Protein AF-A0A0D3A9X9-F1 (afdb_monomer)

InterPro domains:
  IPR000070 Pectinesterase, catalytic [PF01095] (74-245)
  IPR011050 Pectin lyase fold/virulence factor [SSF51126] (28-245)
  IPR012334 Pectin lyase fold [G3DSA:2.160.20.10] (2-77)
  IPR012334 Pectin lyase fold [G3DSA:2.160.20.10] (78-250)

Sequence (251 aa):
NKNRIEQWFNTNVPSLASRKDKLDPALLTAEATPRVRQNGRGDFKTLTEAINSVPEGNKERVIIKLGPGEYKRRILLQCRMGKGKEQALSMRISGNKAAFYNCKFYGYQDTICDDTGNHFFKDCYIEGTFDFIFGSGRSLYLSTQLNVVGDGLRVITAHAGKSTEEKSGYSFVHCKVTGTGTGIYLGRAWMSHPKVVYAYTDMSSVVNPSGWHEKTQTERDKTVFYGEYKGSGPGSRKEKRVKYTQDIDTI

pLDDT: mean 82.08, std 16.1, range [29.73, 98.81]

Secondary structure (DSSP, 8-state):
-HHHHHHHHHHHS--HHHHGGGS-HHHHHHHHS-EE-TTTTSSBSSHHHHHHTSPTT--S----EEPSS----SS-------TT-----SEEEESSSEEEES-EEE-STT-EEEEESEEEEES-EEEESSS-EEES-EEEEES-EEEE-SSSSEEEEEE---SSS---EEEEES-EEEESSS-EEEE--SSSS-EEEEES-EE-TTB-TT-BPPPS-GGGGGT-EEEEES-BSGGG--TT--TTEEEGGG-

Organism: NCBI:txid109376

Nearest PDB structures (foldseek):
  1xg2-assembly1_A  TM=9.234E-01  e=6.037E-13  Solanum lycopersicum
  1gq8-assembly1_A  TM=8.287E-01  e=4.448E-13  Daucus carota
  5c1e-assembly1_A  TM=8.737E-01  e=4.519E-10  Aspergillus niger ATCC 1015
  5c1c-assembly1_A  TM=8.794E-01  e=6.133E-10  Aspergillus niger ATCC 1015
  2nt9-assembly2_B  TM=7.862E-01  e=1.705E-05  Dickeya dadantii 3937

Foldseek 3Di:
DQVVVVVVCCVPPPDCVVCVVVDDPLVNVQVPDFEADCVPPTPHPAPVVRVVPDDPPDPGDHDYHYDDDDHDDPPDQPCPDDPDDQAREQDEDDDEDAEAEAEEFDHEACPYNLAEYEYEYYNYEYEYFAQVYEYFYAYEHEQYEYEHEDEDEGEPHEYADADPPRNTAYEYENYEYYYDYADYAPHEYPYQAYHYEYEQYEYERRQDQQRHDDDPPCNSLVRYHAEYYNYHYPNSHNPNHDPSYDDPPVD

Solvent-accessible surface area (backbone atoms only — not comparable to full-atom values): 13357 Å² total; per-residue (Å²): 120,64,68,62,53,53,51,50,44,61,73,76,50,73,54,65,87,83,45,51,96,78,46,57,72,67,56,50,56,17,67,73,45,49,33,28,20,77,86,64,85,32,80,24,61,41,69,66,60,54,55,71,68,54,62,88,89,64,87,68,75,78,40,78,45,75,52,96,77,85,86,85,60,93,72,85,58,78,76,77,85,57,96,89,67,78,75,32,46,59,45,78,46,75,51,73,75,46,74,46,68,67,43,77,47,70,38,38,22,35,11,31,32,42,41,36,39,37,38,38,37,32,54,27,38,40,31,18,27,36,33,20,38,22,33,36,21,28,32,44,35,32,49,23,39,40,38,36,57,59,68,47,91,27,24,45,26,23,30,44,24,72,45,90,83,57,81,46,27,42,39,33,33,53,20,36,43,46,59,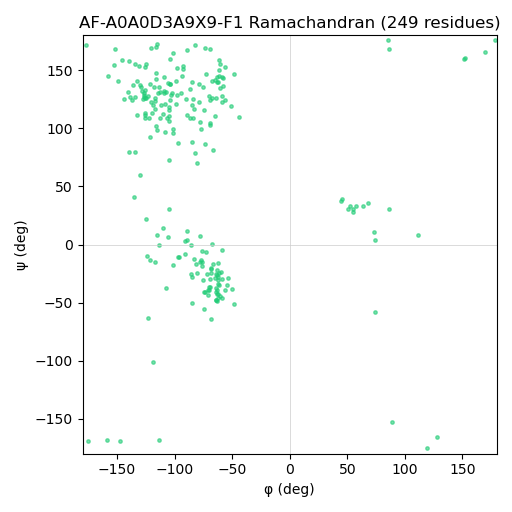78,35,45,49,28,20,68,26,39,72,64,38,55,22,17,34,40,35,40,30,48,23,38,20,39,72,31,38,26,52,36,38,51,51,85,64,97,60,67,77,35,57,80,44,43,42,41,35,44,27,72,46,36,60,75,26,46,53,63,93,54,38,48,90,58,53,41,67,55,75,82,112

Structure (mmCIF, N/CA/C/O backbone):
data_AF-A0A0D3A9X9-F1
#
_entry.id   AF-A0A0D3A9X9-F1
#
loop_
_atom_site.group_PDB
_atom_site.id
_atom_site.type_symbol
_atom_site.label_atom_id
_atom_site.label_alt_id
_atom_site.label_comp_id
_atom_site.label_asym_id
_atom_site.label_entity_id
_atom_site.label_seq_id
_atom_site.pdbx_PDB_ins_code
_atom_site.Cartn_x
_atom_site.Cartn_y
_atom_site.Cartn_z
_atom_site.occupancy
_atom_site.B_iso_or_equiv
_atom_site.auth_seq_id
_atom_site.auth_comp_id
_atom_site.auth_asym_id
_atom_site.auth_atom_id
_atom_site.pdbx_PDB_model_num
ATOM 1 N N . ASN A 1 1 ? -1.203 -20.126 -24.013 1.00 55.34 1 ASN A N 1
ATOM 2 C CA . ASN A 1 1 ? -1.642 -18.864 -23.364 1.00 55.34 1 ASN A CA 1
ATOM 3 C C . ASN A 1 1 ? -0.819 -17.614 -23.746 1.00 55.34 1 ASN A C 1
ATOM 5 O O . ASN A 1 1 ? -1.146 -16.525 -23.300 1.00 55.34 1 ASN A O 1
ATOM 9 N N . LYS A 1 2 ? 0.218 -17.719 -24.596 1.00 45.66 2 LYS A N 1
ATOM 10 C CA . LYS A 1 2 ? 1.078 -16.589 -25.005 1.00 45.66 2 LYS A CA 1
ATOM 11 C C . LYS A 1 2 ? 0.369 -15.567 -25.913 1.00 45.66 2 LYS A C 1
ATOM 13 O O . LYS A 1 2 ? 0.487 -14.371 -25.679 1.00 45.66 2 LYS A O 1
ATOM 18 N N . ASN A 1 3 ? -0.465 -16.045 -26.844 1.00 54.06 3 ASN A N 1
ATOM 19 C CA . ASN A 1 3 ? -1.228 -15.187 -27.764 1.00 54.06 3 ASN A CA 1
ATOM 20 C C . ASN A 1 3 ? -2.198 -14.234 -27.051 1.00 54.06 3 ASN A C 1
ATOM 22 O O . ASN A 1 3 ? -2.352 -13.100 -27.485 1.00 54.06 3 ASN A O 1
ATOM 26 N N . ARG A 1 4 ? -2.809 -14.651 -25.932 1.00 53.56 4 ARG A N 1
ATOM 27 C CA . ARG A 1 4 ? -3.720 -13.784 -25.161 1.00 53.56 4 ARG A CA 1
ATOM 28 C C . ARG A 1 4 ? -2.976 -12.641 -24.466 1.00 53.56 4 ARG A C 1
ATOM 30 O O . ARG A 1 4 ? -3.494 -11.534 -24.402 1.00 53.56 4 ARG A O 1
ATOM 37 N N . ILE A 1 5 ? -1.759 -12.899 -23.983 1.00 51.81 5 ILE A N 1
ATOM 38 C CA . ILE A 1 5 ? -0.903 -11.878 -23.360 1.00 51.81 5 ILE A CA 1
ATOM 39 C C . ILE A 1 5 ? -0.389 -10.897 -24.419 1.00 51.81 5 ILE A C 1
ATOM 41 O O . ILE A 1 5 ? -0.438 -9.692 -24.200 1.00 51.81 5 ILE A O 1
ATOM 45 N N . GLU A 1 6 ? 0.053 -11.392 -25.578 1.00 58.09 6 GLU A N 1
ATOM 46 C CA . GLU A 1 6 ? 0.492 -10.538 -26.692 1.00 58.09 6 GLU A CA 1
ATOM 47 C C . GLU A 1 6 ? -0.651 -9.670 -27.240 1.00 58.09 6 GLU A C 1
ATOM 49 O O . GLU A 1 6 ? -0.458 -8.473 -27.446 1.00 58.09 6 GLU A O 1
ATOM 54 N N . GLN A 1 7 ? -1.857 -10.226 -27.395 1.00 63.81 7 GLN A N 1
ATOM 55 C CA . GLN A 1 7 ? -3.040 -9.452 -27.787 1.00 63.81 7 GLN A CA 1
ATOM 56 C C . GLN A 1 7 ? -3.398 -8.379 -26.757 1.00 63.81 7 GLN A C 1
ATOM 58 O O . GLN A 1 7 ? -3.619 -7.227 -27.132 1.00 63.81 7 GLN A O 1
ATOM 63 N N . TRP A 1 8 ? -3.416 -8.721 -25.464 1.00 73.06 8 TRP A N 1
ATOM 64 C CA . TRP A 1 8 ? -3.684 -7.742 -24.409 1.00 73.06 8 TRP A CA 1
ATOM 65 C C . TRP A 1 8 ? -2.637 -6.623 -24.403 1.00 73.06 8 TRP A C 1
ATOM 67 O O . TRP A 1 8 ? -3.000 -5.449 -24.332 1.00 73.06 8 TRP A O 1
ATOM 77 N N . PHE A 1 9 ? -1.353 -6.971 -24.537 1.00 60.75 9 PHE A N 1
ATOM 78 C CA . PHE A 1 9 ? -0.259 -6.003 -24.548 1.00 60.75 9 PHE A CA 1
ATOM 79 C C . PHE A 1 9 ? -0.370 -5.046 -25.738 1.00 60.75 9 PHE A C 1
ATOM 81 O O . PHE A 1 9 ? -0.340 -3.838 -25.542 1.00 60.75 9 PHE A O 1
ATOM 88 N N . ASN A 1 10 ? -0.584 -5.560 -26.951 1.00 65.44 10 ASN A N 1
ATOM 89 C CA . ASN A 1 10 ? -0.716 -4.723 -28.148 1.00 65.44 10 ASN A CA 1
ATOM 90 C C . ASN A 1 10 ? -1.962 -3.821 -28.112 1.00 65.44 10 ASN A C 1
ATOM 92 O O . ASN A 1 10 ? -1.947 -2.742 -28.697 1.00 65.44 10 ASN A O 1
ATOM 96 N N . THR A 1 11 ? -3.022 -4.249 -27.420 1.00 71.50 11 THR A N 1
ATOM 97 C CA . THR A 1 11 ? -4.261 -3.468 -27.266 1.00 71.50 11 THR A CA 1
ATOM 98 C C . THR A 1 11 ? -4.088 -2.314 -26.278 1.00 71.50 11 THR A C 1
ATOM 100 O O . THR A 1 11 ? -4.583 -1.219 -26.519 1.00 71.50 11 THR A O 1
ATOM 103 N N . ASN A 1 12 ? -3.389 -2.546 -25.163 1.00 61.97 12 ASN A N 1
ATOM 104 C CA . ASN A 1 12 ? -3.320 -1.588 -24.052 1.00 61.97 12 ASN A CA 1
ATOM 105 C C . ASN A 1 12 ? -2.019 -0.772 -24.016 1.00 61.97 12 ASN A C 1
ATOM 107 O O . ASN A 1 12 ? -1.963 0.264 -23.359 1.00 61.97 12 ASN A O 1
ATOM 111 N N . VAL A 1 13 ? -0.969 -1.216 -24.713 1.00 65.69 13 VAL A N 1
ATOM 112 C CA . VAL A 1 13 ? 0.337 -0.550 -24.770 1.00 65.69 1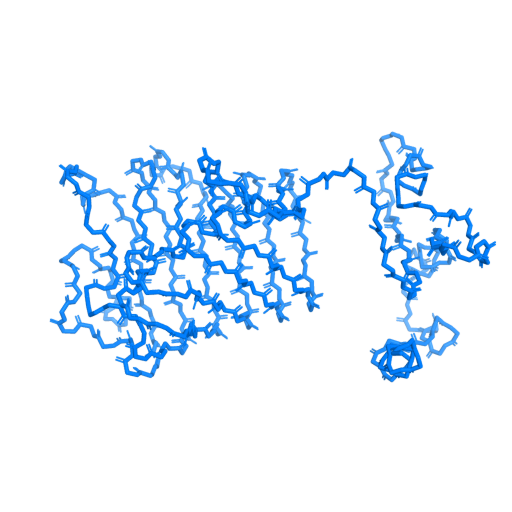3 VAL A CA 1
ATOM 113 C C . VAL A 1 13 ? 0.661 -0.224 -26.233 1.00 65.69 13 VAL A C 1
ATOM 115 O O . VAL A 1 13 ? 1.235 -1.056 -26.941 1.00 65.69 13 VAL A O 1
ATOM 118 N N . PRO A 1 14 ? 0.320 0.986 -26.720 1.00 66.50 14 PRO A N 1
ATOM 119 C CA . PRO A 1 14 ? 0.576 1.363 -28.105 1.00 66.50 14 PRO A CA 1
ATOM 120 C C . PRO A 1 14 ? 2.080 1.386 -28.389 1.00 66.50 14 PRO A C 1
ATOM 122 O O . PRO A 1 14 ? 2.877 1.803 -27.538 1.00 66.50 14 PRO A O 1
ATOM 125 N N . SER A 1 15 ? 2.474 0.978 -29.595 1.00 67.44 15 SER A N 1
ATOM 126 C CA . SER A 1 15 ? 3.880 0.929 -30.010 1.00 67.44 15 SER A CA 1
ATOM 127 C C . SER A 1 15 ? 4.587 2.288 -29.866 1.00 67.44 15 SER A C 1
ATOM 129 O O . SER A 1 15 ? 3.961 3.342 -29.974 1.00 67.44 15 SER A O 1
ATOM 131 N N . LEU A 1 16 ? 5.910 2.286 -29.667 1.00 65.44 16 LEU A N 1
ATOM 132 C CA . LEU A 1 16 ? 6.695 3.530 -29.668 1.00 65.44 16 LEU A CA 1
ATOM 133 C C . LEU A 1 16 ? 6.505 4.299 -30.988 1.00 65.44 16 LEU A C 1
ATOM 135 O O . LEU A 1 16 ? 6.321 5.512 -30.977 1.00 65.44 16 LEU A O 1
ATOM 139 N N . ALA A 1 17 ? 6.449 3.580 -32.114 1.00 68.38 17 ALA A N 1
ATOM 140 C CA . ALA A 1 17 ? 6.232 4.156 -33.438 1.00 68.38 17 ALA A CA 1
ATOM 141 C C . ALA A 1 17 ? 4.915 4.944 -33.554 1.00 68.38 17 ALA A C 1
ATOM 143 O O . ALA A 1 17 ? 4.866 5.909 -34.307 1.00 68.38 17 ALA A O 1
ATOM 144 N N . SER A 1 18 ? 3.878 4.577 -32.793 1.00 69.19 18 SER A N 1
ATOM 145 C CA . SER A 1 18 ? 2.571 5.246 -32.826 1.00 69.19 18 SER A CA 1
ATOM 146 C C . SER A 1 18 ? 2.430 6.397 -31.825 1.00 69.19 18 SER A C 1
ATOM 148 O O . SER A 1 18 ? 1.412 7.083 -31.835 1.00 69.19 18 SER A O 1
ATOM 150 N N . ARG A 1 19 ? 3.399 6.596 -30.921 1.00 72.62 19 ARG A N 1
ATOM 151 C CA . ARG A 1 19 ? 3.353 7.649 -29.886 1.00 72.62 19 ARG A CA 1
ATOM 152 C C . ARG A 1 19 ? 4.551 8.596 -29.907 1.00 72.62 19 ARG A C 1
ATOM 154 O O . ARG A 1 19 ? 4.497 9.610 -29.221 1.00 72.62 19 ARG A O 1
ATOM 161 N N . LYS A 1 20 ? 5.597 8.290 -30.683 1.00 69.12 20 LYS A N 1
ATOM 162 C CA . LYS A 1 20 ? 6.871 9.025 -30.716 1.00 69.12 20 LYS A CA 1
ATOM 163 C C . LYS A 1 20 ? 6.721 10.541 -30.872 1.00 69.12 20 LYS A C 1
ATOM 165 O O . LYS A 1 20 ? 7.416 11.269 -30.181 1.00 69.12 20 LYS A O 1
ATOM 170 N N . ASP A 1 21 ? 5.767 11.003 -31.679 1.00 73.62 21 ASP A N 1
ATOM 171 C CA . ASP A 1 21 ? 5.594 12.431 -31.986 1.00 73.62 21 ASP A CA 1
ATOM 172 C C . ASP A 1 21 ? 4.940 13.223 -30.833 1.00 73.62 21 ASP A C 1
ATOM 174 O O . ASP A 1 21 ? 4.823 14.442 -30.898 1.00 73.62 21 ASP A O 1
ATOM 178 N N . LYS A 1 22 ? 4.502 12.533 -29.768 1.00 72.12 22 LYS A N 1
ATOM 179 C CA . LYS A 1 22 ? 3.902 13.117 -28.554 1.00 72.12 22 LYS A CA 1
ATOM 180 C C . LYS A 1 22 ? 4.767 12.929 -27.302 1.00 72.12 22 LYS A C 1
ATOM 182 O O . LYS A 1 22 ? 4.338 13.310 -26.215 1.00 72.12 22 LYS A O 1
ATOM 187 N N . LEU A 1 23 ? 5.927 12.282 -27.421 1.00 70.12 23 LEU A N 1
ATOM 188 C CA . LEU A 1 23 ? 6.821 12.012 -26.294 1.00 70.12 23 LEU A CA 1
ATOM 189 C C . LEU A 1 23 ? 7.941 13.053 -26.261 1.00 70.12 23 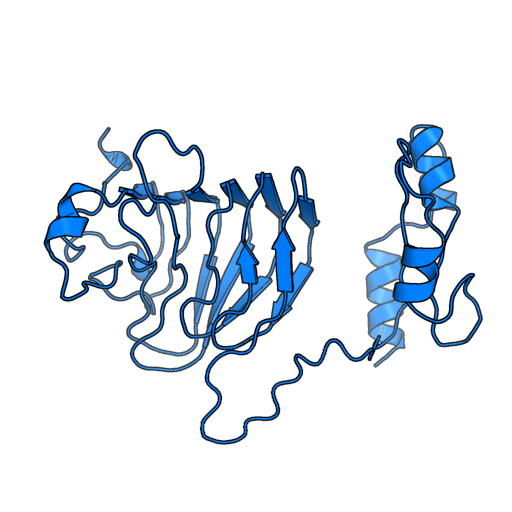LEU A C 1
ATOM 191 O O . LEU A 1 23 ? 8.484 13.420 -27.299 1.00 70.12 23 LEU A O 1
ATOM 195 N N . ASP A 1 24 ? 8.308 13.489 -25.057 1.00 78.31 24 ASP A N 1
ATOM 196 C CA . ASP A 1 24 ? 9.512 14.295 -24.852 1.00 78.31 24 ASP A CA 1
ATOM 197 C C . ASP A 1 24 ? 10.766 13.537 -25.356 1.00 78.31 24 ASP A C 1
ATOM 199 O O . ASP A 1 24 ? 10.836 12.309 -25.193 1.00 78.31 24 ASP A O 1
ATOM 203 N N . PRO A 1 25 ? 11.765 14.217 -25.953 1.00 76.56 25 PRO A N 1
ATOM 204 C CA . PRO A 1 25 ? 12.953 13.571 -26.515 1.00 76.56 25 PRO A CA 1
ATOM 205 C C . PRO A 1 25 ? 13.725 12.663 -25.542 1.00 76.56 25 PRO A C 1
ATOM 207 O O . PRO A 1 25 ? 14.235 11.614 -25.954 1.00 76.56 25 PRO A O 1
ATOM 210 N N . ALA A 1 26 ? 13.780 13.002 -24.248 1.00 71.69 26 ALA A N 1
ATOM 211 C CA . ALA A 1 26 ? 14.433 12.164 -23.241 1.00 71.69 26 ALA A CA 1
ATOM 212 C C . ALA A 1 26 ? 13.638 10.873 -22.989 1.00 71.69 26 ALA A C 1
ATOM 214 O O . ALA A 1 26 ? 14.210 9.793 -22.829 1.00 71.69 26 ALA A O 1
ATOM 215 N N . LEU A 1 27 ? 12.304 10.954 -23.028 1.00 69.69 27 LEU A N 1
ATOM 216 C CA . LEU A 1 27 ? 11.423 9.794 -22.898 1.00 69.69 27 LEU A CA 1
ATOM 217 C C . LEU A 1 27 ? 11.483 8.887 -24.133 1.00 69.69 27 LEU A C 1
ATOM 219 O O . LEU A 1 27 ? 11.492 7.666 -23.985 1.00 69.69 27 LEU A O 1
ATOM 223 N N . LEU A 1 28 ? 11.568 9.470 -25.333 1.00 72.88 28 LEU A N 1
ATOM 224 C CA . LEU A 1 28 ? 11.762 8.727 -26.579 1.00 72.88 28 LEU A CA 1
ATOM 225 C C . LEU A 1 28 ? 13.064 7.910 -26.539 1.00 72.88 28 LEU A C 1
ATOM 227 O O . LEU A 1 28 ? 13.061 6.724 -26.870 1.00 72.88 28 LEU A O 1
ATOM 231 N N . THR A 1 29 ? 14.150 8.544 -26.091 1.00 71.88 29 THR A N 1
ATOM 232 C CA . THR A 1 29 ? 15.476 7.925 -25.964 1.00 71.88 29 THR A CA 1
ATOM 233 C C . THR A 1 29 ? 15.456 6.797 -24.934 1.00 71.88 29 THR A C 1
ATOM 235 O O . THR A 1 29 ? 15.872 5.680 -25.235 1.00 71.88 29 THR A O 1
ATOM 238 N N . ALA A 1 30 ? 14.880 7.046 -23.754 1.00 68.69 30 ALA A N 1
ATOM 239 C CA . ALA A 1 30 ? 14.747 6.041 -22.704 1.00 68.69 30 ALA A CA 1
ATOM 240 C C . ALA A 1 30 ? 13.871 4.848 -23.126 1.00 68.69 30 ALA A C 1
ATOM 242 O O . ALA A 1 30 ? 14.123 3.721 -22.718 1.00 68.69 30 ALA A O 1
ATOM 243 N N . GLU A 1 31 ? 12.833 5.069 -23.941 1.00 70.75 31 GLU A N 1
ATOM 244 C CA . GLU A 1 31 ? 11.942 4.011 -24.423 1.00 70.75 31 GLU A CA 1
ATOM 245 C C . GLU A 1 31 ? 12.552 3.135 -25.536 1.00 70.75 31 GLU A C 1
ATOM 247 O O . GLU A 1 31 ? 11.992 2.071 -25.837 1.00 70.75 31 GLU A O 1
ATOM 252 N N . ALA A 1 32 ? 13.647 3.553 -26.172 1.00 67.31 32 ALA A N 1
ATOM 253 C CA . ALA A 1 32 ? 14.241 2.827 -27.293 1.00 67.31 32 ALA A CA 1
ATOM 254 C C . ALA A 1 32 ? 14.973 1.550 -26.841 1.00 67.31 32 ALA A C 1
ATOM 256 O O . ALA A 1 32 ? 14.823 0.499 -27.472 1.00 67.31 32 ALA A O 1
ATOM 257 N N . THR A 1 33 ? 15.707 1.620 -25.729 1.00 69.81 33 THR A N 1
ATOM 258 C CA . THR A 1 33 ? 16.504 0.529 -25.151 1.00 69.81 33 THR A CA 1
ATOM 259 C C . THR A 1 33 ? 16.644 0.717 -23.629 1.00 69.81 33 THR A C 1
ATOM 261 O O . THR A 1 33 ? 16.587 1.848 -23.151 1.00 69.81 33 THR A O 1
ATOM 264 N N . PRO A 1 34 ? 16.857 -0.356 -22.842 1.00 72.88 34 PRO A N 1
ATOM 265 C CA . PRO A 1 34 ? 17.011 -1.751 -23.259 1.00 72.88 34 PRO A CA 1
ATOM 266 C C . PRO A 1 34 ? 15.739 -2.617 -23.146 1.00 72.88 34 PRO A C 1
ATOM 268 O O . PRO A 1 34 ? 14.879 -2.428 -22.284 1.00 72.88 34 PRO A O 1
ATOM 271 N N . ARG A 1 35 ? 15.639 -3.639 -24.006 1.00 79.19 35 ARG A N 1
ATOM 272 C CA . ARG A 1 35 ? 14.556 -4.636 -24.050 1.00 79.19 35 ARG A CA 1
ATOM 273 C C . ARG A 1 35 ? 15.039 -5.984 -23.530 1.00 79.19 35 ARG A C 1
ATOM 275 O O . ARG A 1 35 ? 16.021 -6.533 -24.015 1.00 79.19 35 ARG A O 1
ATOM 282 N N . VAL A 1 36 ? 14.286 -6.587 -22.623 1.00 77.50 36 VAL A N 1
ATOM 283 C CA . VAL A 1 36 ? 14.574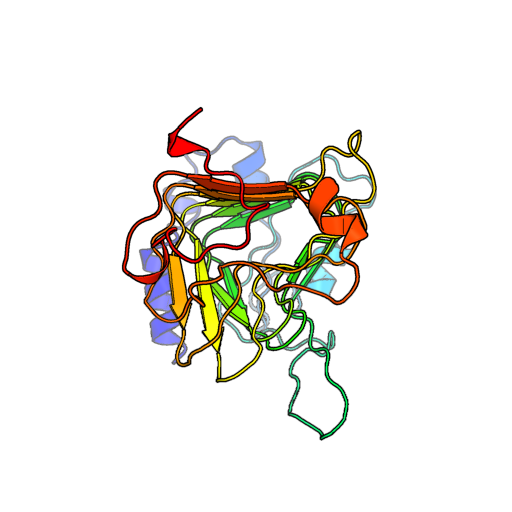 -7.921 -22.085 1.00 77.50 36 VAL A CA 1
ATOM 284 C C . VAL A 1 36 ? 13.619 -8.932 -22.708 1.00 77.50 36 VAL A C 1
ATOM 286 O O . VAL A 1 36 ? 12.402 -8.762 -22.624 1.00 77.50 36 VAL A O 1
ATOM 289 N N . ARG A 1 37 ? 14.142 -9.993 -23.334 1.00 80.19 37 ARG A N 1
ATOM 290 C CA . ARG A 1 37 ? 13.333 -11.098 -23.877 1.00 80.19 37 ARG A CA 1
ATOM 291 C C . ARG A 1 37 ? 14.041 -12.443 -23.711 1.00 80.19 37 ARG A C 1
ATOM 293 O O . ARG A 1 37 ? 15.129 -12.651 -24.239 1.00 80.19 37 ARG A O 1
ATOM 300 N N . GLN A 1 38 ? 13.370 -13.408 -23.078 1.00 71.94 38 GLN A N 1
ATOM 301 C CA . GLN A 1 38 ? 13.926 -14.756 -22.852 1.00 71.94 38 GLN A CA 1
ATOM 302 C C . GLN A 1 38 ? 14.217 -15.531 -24.145 1.00 71.94 38 GLN A C 1
ATOM 304 O O . GLN A 1 38 ? 15.089 -16.392 -24.168 1.00 71.94 38 GLN A O 1
ATOM 309 N N . ASN A 1 39 ? 13.511 -15.222 -25.235 1.00 76.00 39 ASN A N 1
ATOM 310 C CA . ASN A 1 39 ? 13.696 -15.872 -26.534 1.00 76.00 39 ASN A CA 1
ATOM 311 C C . ASN A 1 39 ? 14.929 -15.374 -27.313 1.00 76.00 39 ASN A C 1
ATOM 313 O O . ASN A 1 39 ? 15.061 -15.703 -28.488 1.00 76.00 39 ASN A O 1
ATOM 317 N N . GLY A 1 40 ? 15.776 -14.535 -26.704 1.00 72.81 40 GLY A N 1
ATOM 318 C CA . GLY A 1 40 ? 16.988 -13.997 -27.328 1.00 72.81 40 GLY A CA 1
ATOM 319 C C . GLY A 1 40 ? 16.747 -12.910 -28.378 1.00 72.81 40 GLY A C 1
ATOM 320 O O . GLY A 1 40 ? 17.704 -12.441 -28.975 1.00 72.81 40 GLY A O 1
ATOM 321 N N . ARG A 1 41 ? 15.496 -12.479 -28.603 1.00 79.31 41 ARG A N 1
ATOM 322 C CA . ARG A 1 41 ? 15.155 -11.389 -29.543 1.00 79.31 41 ARG A CA 1
ATOM 323 C C . ARG A 1 41 ? 15.164 -9.996 -28.894 1.00 79.31 41 ARG A C 1
ATOM 325 O O . ARG A 1 41 ? 14.569 -9.070 -29.439 1.00 79.31 41 ARG A O 1
ATOM 332 N N . GLY A 1 42 ? 15.694 -9.882 -27.680 1.00 79.62 42 GLY A N 1
ATOM 333 C CA . GLY A 1 42 ? 15.845 -8.631 -26.935 1.00 79.62 42 GLY A CA 1
ATOM 334 C C . GLY A 1 42 ? 17.322 -8.315 -26.729 1.00 79.62 42 GLY A C 1
ATOM 335 O O . GLY A 1 42 ? 18.171 -9.153 -27.012 1.00 79.62 42 GLY A O 1
ATOM 336 N N . ASP A 1 43 ? 17.602 -7.127 -26.208 1.00 83.88 43 ASP A N 1
ATOM 337 C CA . ASP A 1 43 ? 18.955 -6.658 -25.903 1.00 83.88 43 ASP A CA 1
ATOM 338 C C . ASP A 1 43 ? 19.560 -7.451 -24.720 1.00 83.88 43 ASP A C 1
ATOM 340 O O . ASP A 1 43 ? 20.758 -7.712 -24.689 1.00 83.88 43 ASP A O 1
ATOM 344 N N . PHE A 1 44 ? 18.714 -7.936 -23.797 1.00 82.50 44 PHE A N 1
ATOM 345 C CA . PHE A 1 44 ? 19.102 -8.835 -22.701 1.00 82.50 44 PHE A CA 1
ATOM 346 C C . PHE A 1 44 ? 18.176 -10.054 -22.586 1.00 82.50 44 PHE A C 1
ATOM 348 O O . PHE A 1 44 ? 16.989 -9.993 -22.925 1.00 82.50 44 PHE A O 1
ATOM 355 N N . LYS A 1 45 ? 18.685 -11.172 -22.048 1.00 79.25 45 LYS A N 1
ATOM 356 C CA . LYS A 1 45 ? 17.870 -12.372 -21.767 1.00 79.25 45 LYS A CA 1
ATOM 357 C C . LYS A 1 45 ? 17.195 -12.293 -20.401 1.00 79.25 45 LYS A C 1
ATOM 359 O O . LYS A 1 45 ? 16.154 -12.920 -20.191 1.00 79.25 45 LYS A O 1
ATOM 364 N N . THR A 1 46 ? 17.769 -11.523 -19.478 1.00 77.12 46 THR A N 1
ATOM 365 C CA . THR A 1 46 ? 17.299 -11.423 -18.096 1.00 77.12 46 THR A CA 1
ATOM 366 C C . THR A 1 46 ? 17.233 -9.984 -17.582 1.00 77.12 46 THR A C 1
ATOM 368 O O . THR A 1 46 ? 17.957 -9.108 -18.045 1.00 77.12 46 THR A O 1
ATOM 371 N N . LEU A 1 47 ? 16.374 -9.746 -16.583 1.00 75.94 47 LEU A N 1
ATOM 372 C CA . LEU A 1 47 ? 16.207 -8.421 -15.976 1.00 75.94 47 LEU A CA 1
ATOM 373 C C . LEU A 1 47 ? 17.488 -7.927 -15.285 1.00 75.94 47 LEU A C 1
ATOM 375 O O . LEU A 1 47 ? 17.828 -6.760 -15.408 1.00 75.94 47 LEU A O 1
ATOM 379 N N . THR A 1 48 ? 18.227 -8.800 -14.596 1.00 73.81 48 THR A N 1
ATOM 380 C CA . THR A 1 48 ? 19.466 -8.405 -13.903 1.00 73.81 48 THR A CA 1
ATOM 381 C C . THR A 1 48 ? 20.550 -7.936 -14.865 1.00 73.81 48 THR A C 1
ATOM 383 O O . THR A 1 48 ? 21.263 -7.002 -14.538 1.00 73.81 48 THR A O 1
ATOM 386 N N . GLU A 1 49 ? 20.676 -8.552 -16.042 1.00 76.50 49 GLU A N 1
ATOM 387 C CA . GLU A 1 49 ? 21.635 -8.082 -17.052 1.00 76.50 49 GLU A CA 1
ATOM 388 C C . GLU A 1 49 ? 21.283 -6.664 -17.509 1.00 76.50 49 GLU A C 1
ATOM 390 O O . GLU A 1 49 ? 22.157 -5.807 -17.568 1.00 76.50 49 GLU A O 1
ATOM 395 N N . ALA A 1 50 ? 19.993 -6.392 -17.737 1.00 77.75 50 ALA A N 1
ATOM 396 C CA . ALA A 1 50 ? 19.536 -5.052 -18.081 1.00 77.75 50 ALA A CA 1
ATOM 397 C C . ALA A 1 50 ? 19.772 -4.041 -16.951 1.00 77.75 50 ALA A C 1
ATOM 399 O O . ALA A 1 50 ? 20.207 -2.928 -17.222 1.00 77.75 50 ALA A O 1
ATOM 400 N N . ILE A 1 51 ? 19.540 -4.423 -15.692 1.00 77.69 51 ILE A N 1
ATOM 401 C CA . ILE A 1 51 ? 19.818 -3.559 -14.53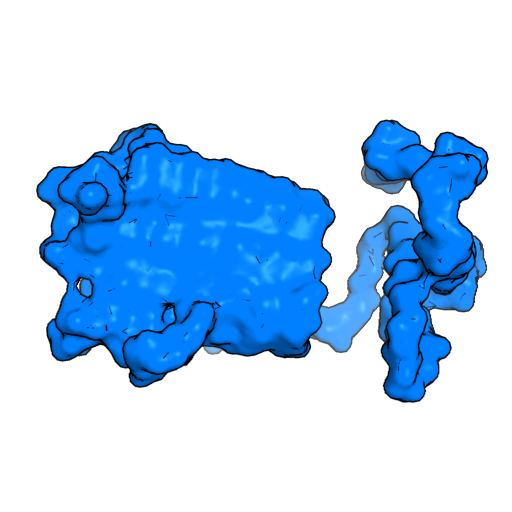4 1.00 77.69 51 ILE A CA 1
ATOM 402 C C . ILE A 1 51 ? 21.318 -3.267 -14.425 1.00 77.69 51 ILE A C 1
ATOM 404 O O . ILE A 1 51 ? 21.698 -2.109 -14.313 1.00 77.69 51 ILE A O 1
ATOM 408 N N . ASN A 1 52 ? 22.168 -4.291 -14.526 1.00 79.56 52 ASN A N 1
ATOM 409 C CA . ASN A 1 52 ? 23.623 -4.141 -14.432 1.00 79.56 52 ASN A CA 1
ATOM 410 C C . ASN A 1 52 ? 24.224 -3.341 -15.599 1.00 79.56 52 ASN A C 1
ATOM 412 O O . ASN A 1 52 ? 25.362 -2.896 -15.503 1.00 79.56 52 ASN A O 1
ATOM 416 N N . SER A 1 53 ? 23.486 -3.175 -16.701 1.00 81.69 53 SER A N 1
ATOM 417 C CA . SER A 1 53 ? 23.903 -2.326 -17.820 1.00 81.69 53 SER A CA 1
ATOM 418 C C . SER A 1 53 ? 23.712 -0.828 -17.564 1.00 81.69 53 SER A C 1
ATOM 420 O O . SER A 1 53 ? 24.247 -0.016 -18.315 1.00 81.69 53 SER A O 1
ATOM 422 N N . VAL A 1 54 ? 22.961 -0.451 -16.522 1.00 79.25 54 VAL A N 1
ATOM 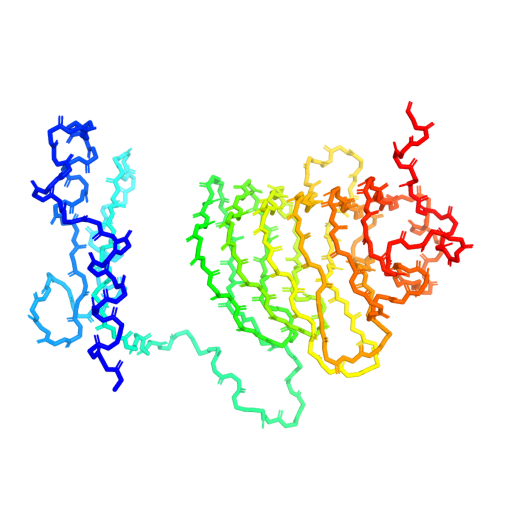423 C CA . VAL A 1 54 ? 22.760 0.952 -16.147 1.00 79.25 54 VAL A CA 1
ATOM 424 C C . VAL A 1 54 ? 23.989 1.450 -15.379 1.00 79.25 54 VAL A C 1
ATOM 426 O O . VAL A 1 54 ? 24.312 0.868 -14.343 1.00 79.25 54 VAL A O 1
ATOM 429 N N . PRO A 1 55 ? 24.666 2.522 -15.837 1.00 77.50 55 PRO A N 1
ATOM 430 C CA . PRO A 1 55 ? 25.834 3.060 -15.149 1.00 77.50 55 PRO A CA 1
ATOM 431 C C . PRO A 1 55 ? 25.507 3.545 -13.735 1.00 77.50 55 PRO A C 1
ATOM 433 O O . PRO A 1 55 ? 24.447 4.129 -13.485 1.00 77.50 55 PRO A O 1
ATOM 436 N N . GLU A 1 56 ? 26.450 3.366 -12.815 1.00 77.31 56 GLU A N 1
ATOM 437 C CA . GLU A 1 56 ? 26.357 3.957 -11.483 1.00 77.31 56 GLU A CA 1
ATOM 438 C C . GLU A 1 56 ? 26.344 5.494 -11.577 1.00 77.31 56 GLU A C 1
ATOM 440 O O . GLU A 1 56 ? 27.023 6.090 -12.412 1.00 77.31 56 GLU A O 1
ATOM 445 N N . GLY A 1 57 ? 25.522 6.156 -10.756 1.00 72.62 57 GLY A N 1
ATOM 446 C CA . GLY A 1 57 ? 25.369 7.616 -10.791 1.00 72.62 57 GLY A CA 1
ATOM 447 C C . GLY A 1 57 ? 24.589 8.162 -11.996 1.00 72.62 57 GLY A C 1
ATOM 448 O O . GLY A 1 57 ? 24.563 9.378 -12.197 1.00 72.62 57 GLY A O 1
ATOM 449 N N . ASN A 1 58 ? 23.939 7.299 -12.784 1.00 75.12 58 ASN A N 1
ATOM 450 C CA . ASN A 1 58 ? 23.098 7.709 -13.903 1.00 75.12 58 ASN A CA 1
ATOM 451 C C . ASN A 1 58 ? 21.986 8.686 -13.458 1.00 75.12 58 ASN A C 1
ATOM 453 O O . ASN A 1 58 ? 21.187 8.382 -12.571 1.00 75.12 58 ASN A O 1
ATOM 457 N N . LYS A 1 59 ? 21.936 9.858 -14.101 1.00 76.00 59 LYS A N 1
ATOM 458 C CA . LYS A 1 59 ? 20.956 10.927 -13.826 1.00 76.00 59 LYS A CA 1
ATOM 459 C C . LYS A 1 59 ? 19.766 10.910 -14.785 1.00 76.00 59 LYS A C 1
ATOM 461 O O . LYS A 1 59 ? 18.774 11.588 -14.530 1.00 76.00 59 LYS A O 1
ATOM 466 N N . GLU A 1 60 ? 19.857 10.122 -15.853 1.00 73.62 60 GLU A N 1
ATOM 467 C CA . GLU A 1 60 ? 18.840 10.038 -16.895 1.00 73.62 60 GLU A CA 1
ATOM 468 C C . GLU A 1 60 ? 17.833 8.919 -16.619 1.00 73.62 60 GLU A C 1
ATOM 470 O O . GLU A 1 60 ? 18.125 7.918 -15.961 1.00 73.62 60 GLU A O 1
ATOM 475 N N . ARG A 1 61 ? 16.611 9.049 -17.136 1.00 71.50 61 ARG A N 1
ATOM 476 C CA . ARG A 1 61 ? 15.612 7.980 -17.014 1.00 71.50 61 ARG A CA 1
ATOM 477 C C . ARG A 1 61 ? 16.023 6.786 -17.881 1.00 71.50 61 ARG A C 1
ATOM 479 O O . ARG A 1 61 ? 16.197 6.937 -19.081 1.00 71.50 61 ARG A O 1
ATOM 486 N N . VAL A 1 62 ? 16.064 5.587 -17.299 1.00 73.62 62 VAL A N 1
ATOM 487 C CA . VAL A 1 62 ? 16.213 4.325 -18.047 1.00 73.62 62 VAL A CA 1
ATOM 488 C C . VAL A 1 62 ? 14.904 3.546 -17.996 1.00 73.62 62 VAL A C 1
ATOM 490 O O . VAL A 1 62 ? 14.343 3.353 -16.917 1.00 73.62 62 VAL A O 1
ATOM 493 N N . ILE A 1 63 ? 14.411 3.083 -19.149 1.00 75.56 63 ILE A N 1
ATOM 494 C CA . ILE A 1 63 ? 13.205 2.249 -19.231 1.00 75.56 63 ILE A CA 1
ATOM 495 C C . ILE A 1 63 ? 13.602 0.847 -19.683 1.00 75.56 63 ILE A C 1
ATOM 497 O O . ILE A 1 63 ? 13.908 0.609 -20.847 1.00 75.56 63 ILE A O 1
ATOM 501 N N . ILE A 1 64 ? 13.533 -0.112 -18.761 1.00 75.94 64 ILE A N 1
ATOM 502 C CA . ILE A 1 64 ? 13.755 -1.526 -19.074 1.00 75.94 64 ILE A CA 1
ATOM 503 C C . ILE A 1 64 ? 12.432 -2.142 -19.540 1.00 75.94 64 ILE A C 1
ATOM 505 O O . ILE A 1 64 ? 11.514 -2.357 -18.747 1.00 75.94 64 ILE A O 1
ATOM 509 N N . LYS A 1 65 ? 12.323 -2.451 -20.836 1.00 73.75 65 LYS A N 1
ATOM 510 C CA . LYS A 1 65 ? 11.109 -3.042 -21.423 1.00 73.75 65 LYS A CA 1
ATOM 511 C C . LYS A 1 65 ? 11.155 -4.566 -21.363 1.00 73.75 65 LYS A C 1
ATOM 513 O O . LYS A 1 65 ? 11.919 -5.196 -22.090 1.00 73.75 65 LYS A O 1
ATOM 518 N N . LEU A 1 66 ? 10.299 -5.175 -20.547 1.00 69.81 66 LEU A N 1
ATOM 519 C CA . LEU A 1 66 ? 10.151 -6.631 -20.487 1.00 69.81 66 LEU A CA 1
ATOM 520 C C . LEU A 1 66 ? 9.196 -7.123 -21.585 1.00 69.81 66 LEU A C 1
ATOM 522 O O . LEU A 1 66 ? 8.060 -6.667 -21.681 1.00 69.81 66 LEU A O 1
ATOM 526 N N . GLY A 1 67 ? 9.640 -8.067 -22.419 1.00 70.25 67 GLY A N 1
ATOM 527 C CA . GLY A 1 67 ? 8.753 -8.763 -23.354 1.00 70.25 67 GLY A CA 1
ATOM 528 C C . GLY A 1 67 ? 7.840 -9.779 -22.649 1.00 70.25 67 GLY A C 1
ATOM 529 O O . GLY A 1 67 ? 8.089 -10.120 -21.495 1.00 70.25 67 GLY A O 1
ATOM 530 N N . PRO A 1 68 ? 6.823 -10.336 -23.325 1.00 70.88 68 PRO A N 1
ATOM 531 C CA . PRO A 1 68 ? 5.990 -11.395 -22.758 1.00 70.88 68 PRO A CA 1
ATOM 532 C C . PRO A 1 68 ? 6.825 -12.621 -22.368 1.00 70.88 68 PRO A C 1
ATOM 534 O O . PRO A 1 68 ? 7.571 -13.162 -23.189 1.00 70.88 68 PRO A O 1
ATOM 537 N N . GLY A 1 69 ? 6.684 -13.083 -21.130 1.00 63.34 69 GLY A N 1
ATOM 538 C CA . GLY A 1 69 ? 7.432 -14.230 -20.624 1.00 63.34 69 GLY A CA 1
ATOM 539 C C . GLY A 1 69 ? 7.281 -14.403 -19.119 1.00 63.34 69 GLY A C 1
ATOM 540 O O . GLY A 1 69 ? 6.812 -13.505 -18.423 1.00 63.34 69 GLY A O 1
ATOM 541 N N . GLU A 1 70 ? 7.682 -15.570 -18.625 1.00 69.38 70 GLU A N 1
ATOM 542 C CA . GLU A 1 70 ? 7.756 -15.853 -17.194 1.00 69.38 70 GLU A CA 1
ATOM 543 C C . GLU A 1 70 ? 9.221 -15.733 -16.760 1.00 69.38 70 GLU A C 1
ATOM 545 O O . GLU A 1 70 ? 10.036 -16.635 -16.970 1.00 69.38 70 GLU A O 1
ATOM 550 N N . TYR A 1 71 ? 9.581 -14.590 -16.179 1.00 66.81 71 TYR A N 1
ATOM 551 C CA . TYR A 1 71 ? 10.959 -14.283 -15.794 1.00 66.81 71 TYR A CA 1
ATOM 552 C C . TYR A 1 71 ? 11.309 -14.913 -14.443 1.00 66.81 71 TYR A C 1
ATOM 554 O O . TYR A 1 71 ? 11.343 -14.248 -13.412 1.00 66.81 71 TYR A O 1
ATOM 562 N N . LYS A 1 72 ? 11.597 -16.219 -14.453 1.00 61.44 72 LYS A N 1
ATOM 563 C CA . LYS A 1 72 ? 12.106 -16.951 -13.284 1.00 61.44 72 LYS A CA 1
ATOM 564 C C . LYS A 1 72 ? 13.592 -16.656 -13.091 1.00 61.44 72 LYS A C 1
ATOM 566 O O . LYS A 1 72 ? 14.437 -17.257 -13.748 1.00 61.44 72 LYS A O 1
ATOM 571 N N . ARG A 1 73 ? 13.931 -15.753 -12.175 1.00 54.66 73 ARG A N 1
ATOM 572 C CA . ARG A 1 73 ? 15.275 -15.671 -11.580 1.00 54.66 73 ARG A CA 1
ATOM 573 C C . ARG A 1 73 ? 15.156 -15.957 -10.089 1.00 54.66 73 ARG A C 1
ATOM 575 O O . ARG A 1 73 ? 14.145 -15.619 -9.483 1.00 54.66 73 ARG A O 1
ATOM 582 N N . ARG A 1 74 ? 16.183 -16.569 -9.489 1.00 37.59 74 ARG A N 1
ATOM 583 C CA . ARG A 1 74 ? 16.291 -16.709 -8.028 1.00 37.59 74 ARG A CA 1
ATOM 584 C C . ARG A 1 74 ? 16.488 -15.326 -7.389 1.00 37.59 74 ARG A C 1
ATOM 586 O O . ARG A 1 74 ? 17.600 -14.944 -7.061 1.00 37.59 74 ARG A O 1
ATOM 593 N N . ILE A 1 75 ? 15.394 -14.600 -7.210 1.00 35.47 75 ILE A N 1
ATOM 594 C CA . ILE A 1 75 ? 15.008 -14.117 -5.887 1.00 35.47 75 ILE A CA 1
ATOM 595 C C . ILE A 1 75 ? 13.787 -14.977 -5.570 1.00 35.47 75 ILE A C 1
ATOM 597 O O . ILE A 1 75 ? 12.720 -14.816 -6.153 1.00 35.47 75 ILE A O 1
ATOM 601 N N . LEU A 1 76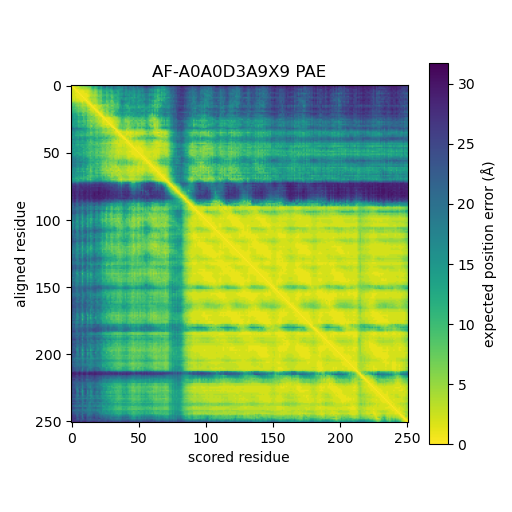 ? 14.008 -16.046 -4.817 1.00 30.00 76 LEU A N 1
ATOM 602 C CA . LEU A 1 76 ? 13.021 -17.094 -4.592 1.00 30.00 76 LEU A CA 1
ATOM 603 C C . LEU A 1 76 ? 11.893 -16.530 -3.725 1.00 30.00 76 LEU A C 1
ATOM 605 O O . LEU A 1 76 ? 12.078 -16.412 -2.524 1.00 30.00 76 LEU A O 1
ATOM 609 N N . LEU A 1 77 ? 10.743 -16.210 -4.317 1.00 33.56 77 LEU A N 1
ATOM 610 C CA . LEU A 1 77 ? 9.489 -15.997 -3.587 1.00 33.56 77 LEU A CA 1
ATOM 611 C C . LEU A 1 77 ? 8.328 -16.711 -4.292 1.00 33.56 77 LEU A C 1
ATOM 613 O O . LEU A 1 77 ? 7.215 -16.220 -4.415 1.00 33.56 77 LEU A O 1
ATOM 617 N N . GLN A 1 78 ? 8.598 -17.922 -4.776 1.00 29.73 78 GLN A N 1
ATOM 618 C CA . GLN A 1 78 ? 7.551 -18.917 -4.962 1.00 29.73 78 GLN A CA 1
ATOM 619 C C . GLN A 1 78 ? 7.594 -19.802 -3.723 1.00 29.73 78 GLN A C 1
ATOM 621 O O . GLN A 1 78 ? 8.325 -20.792 -3.677 1.00 29.73 78 GLN A O 1
ATOM 626 N N . CYS A 1 79 ? 6.867 -19.397 -2.684 1.00 32.72 79 CYS A N 1
ATOM 627 C CA . CYS A 1 79 ? 6.728 -20.206 -1.485 1.00 32.72 79 CYS A CA 1
ATOM 628 C C . CYS A 1 79 ? 5.800 -21.385 -1.816 1.00 32.72 79 CYS A C 1
ATOM 630 O O . CYS A 1 79 ? 4.583 -21.322 -1.665 1.00 32.72 79 CYS A O 1
ATOM 632 N N . ARG A 1 80 ? 6.373 -22.475 -2.344 1.00 33.53 80 ARG A N 1
ATOM 633 C CA . ARG A 1 80 ? 5.740 -23.789 -2.217 1.00 33.53 80 ARG A CA 1
ATOM 634 C C . ARG A 1 80 ? 5.841 -24.158 -0.742 1.00 33.53 80 ARG A C 1
ATOM 636 O O . ARG A 1 80 ? 6.922 -24.455 -0.245 1.00 33.53 80 ARG A O 1
ATOM 643 N N . MET A 1 81 ? 4.697 -24.035 -0.080 1.00 40.19 81 MET A N 1
ATOM 644 C CA . MET A 1 81 ? 4.464 -24.196 1.351 1.00 40.19 81 MET A CA 1
ATOM 645 C C . MET A 1 81 ? 5.171 -25.435 1.918 1.00 40.19 81 MET A C 1
ATOM 647 O O . MET A 1 81 ? 4.764 -26.567 1.661 1.00 40.19 81 MET A O 1
ATOM 651 N N . GLY A 1 82 ? 6.207 -25.210 2.725 1.00 31.19 82 GLY A N 1
ATOM 652 C CA . GLY A 1 82 ? 6.671 -26.159 3.733 1.00 31.19 82 GLY A CA 1
ATOM 653 C C . GLY A 1 82 ? 6.167 -25.686 5.095 1.00 31.19 82 GLY A C 1
ATOM 654 O O . GLY A 1 82 ? 6.308 -24.506 5.414 1.00 31.19 82 GLY A O 1
ATOM 655 N N . LYS A 1 83 ? 5.550 -26.575 5.884 1.00 33.47 83 LYS A N 1
ATOM 656 C CA . LYS A 1 83 ? 5.101 -26.270 7.254 1.00 33.47 83 LYS A CA 1
ATOM 657 C C . LYS A 1 83 ? 6.260 -25.646 8.052 1.00 33.47 83 LYS A C 1
ATOM 659 O O . LYS A 1 83 ? 7.286 -26.298 8.220 1.00 33.47 83 LYS A O 1
ATOM 664 N N . GLY A 1 84 ? 6.089 -24.410 8.532 1.00 43.00 84 GLY A N 1
ATOM 665 C CA . GLY A 1 84 ? 6.987 -23.781 9.514 1.00 43.00 84 GLY A CA 1
ATOM 666 C C . GLY A 1 84 ? 7.857 -22.602 9.052 1.00 43.00 84 GLY A C 1
ATOM 667 O O . GLY A 1 84 ? 8.702 -22.167 9.827 1.00 43.00 84 GLY A O 1
ATOM 668 N N . LYS A 1 85 ? 7.687 -22.055 7.839 1.00 42.75 85 LYS A N 1
ATOM 669 C CA . LYS A 1 85 ? 8.254 -20.738 7.472 1.00 42.75 85 LYS A CA 1
ATOM 670 C C . LYS A 1 85 ? 7.128 -19.810 7.034 1.00 42.75 85 LYS A C 1
ATOM 672 O O . LYS A 1 85 ? 6.517 -20.040 5.997 1.00 42.75 85 LYS A O 1
ATOM 677 N N . GLU A 1 86 ? 6.825 -18.826 7.874 1.00 57.16 86 GLU A N 1
ATOM 678 C CA . GLU A 1 86 ? 5.570 -18.069 7.802 1.00 57.16 86 GLU A CA 1
ATOM 679 C C . GLU A 1 86 ? 5.628 -16.901 6.810 1.00 57.16 86 GLU A C 1
ATOM 681 O O . GLU A 1 86 ? 4.618 -16.573 6.204 1.00 57.16 86 GLU A O 1
ATOM 686 N N . GLN A 1 87 ? 6.805 -16.323 6.560 1.00 54.09 87 GLN A N 1
ATOM 687 C CA . GLN A 1 87 ? 6.940 -15.087 5.783 1.00 54.09 87 GLN A CA 1
ATOM 688 C C . GLN A 1 87 ? 7.313 -15.380 4.329 1.00 54.09 87 GLN A C 1
ATOM 690 O O . GLN A 1 87 ? 8.285 -16.089 4.049 1.00 54.09 87 GLN A O 1
ATOM 695 N N . ALA A 1 88 ? 6.557 -14.806 3.396 1.00 61.31 88 ALA A N 1
ATOM 696 C CA . ALA A 1 88 ? 6.766 -14.964 1.964 1.00 61.31 88 ALA A CA 1
ATOM 697 C C . ALA A 1 88 ? 6.551 -13.619 1.269 1.00 61.31 88 ALA A C 1
ATOM 699 O O . ALA A 1 88 ? 5.506 -13.364 0.668 1.00 61.31 88 ALA A O 1
ATOM 700 N N . LEU A 1 89 ? 7.588 -12.783 1.352 1.00 57.44 89 LEU A N 1
ATOM 701 C CA . LEU A 1 89 ? 7.683 -11.522 0.623 1.00 57.44 89 LEU A CA 1
ATOM 702 C C . LEU A 1 89 ? 7.346 -11.727 -0.856 1.00 57.44 89 LEU A C 1
ATOM 704 O O . LEU A 1 89 ? 7.635 -12.764 -1.419 1.00 57.44 89 LEU A O 1
ATOM 708 N N . SER A 1 90 ? 6.741 -10.759 -1.519 1.00 71.38 90 SER A N 1
ATOM 709 C CA . SER A 1 90 ? 6.680 -10.691 -2.986 1.00 71.38 90 SER A CA 1
ATOM 710 C C . SER A 1 90 ? 7.600 -9.581 -3.478 1.00 71.38 90 SER A C 1
ATOM 712 O O . SER A 1 90 ? 8.291 -9.745 -4.484 1.00 71.38 90 SER A O 1
ATOM 714 N N . MET A 1 91 ? 7.661 -8.476 -2.733 1.00 81.00 91 MET A N 1
ATOM 715 C CA . MET A 1 91 ? 8.479 -7.323 -3.068 1.00 81.00 91 MET A CA 1
ATOM 716 C C . MET A 1 91 ? 8.950 -6.588 -1.813 1.00 81.00 91 MET A C 1
ATOM 718 O O . MET A 1 91 ? 8.181 -6.402 -0.874 1.00 81.00 91 MET A O 1
ATOM 722 N N . ARG A 1 92 ? 10.199 -6.112 -1.826 1.00 85.94 92 ARG A N 1
ATOM 723 C CA . ARG A 1 92 ? 10.686 -5.077 -0.907 1.00 85.94 92 ARG A CA 1
ATOM 724 C C . ARG A 1 92 ? 11.015 -3.824 -1.695 1.00 85.94 92 ARG A C 1
ATOM 726 O O . ARG A 1 92 ? 11.642 -3.912 -2.750 1.00 85.94 92 ARG A O 1
ATOM 733 N N . ILE A 1 93 ? 10.599 -2.679 -1.174 1.00 86.44 93 ILE A N 1
ATOM 734 C CA . ILE A 1 93 ? 10.806 -1.376 -1.791 1.00 86.44 93 ILE A CA 1
ATOM 735 C C . ILE A 1 93 ? 11.496 -0.492 -0.765 1.00 86.44 93 ILE A C 1
ATOM 737 O O . ILE A 1 93 ? 10.899 -0.091 0.231 1.00 86.44 93 ILE A O 1
ATOM 741 N N . SER A 1 94 ? 12.764 -0.209 -1.030 1.00 80.94 94 SER A N 1
ATOM 742 C CA . SER A 1 94 ? 13.588 0.693 -0.236 1.00 80.94 94 SER A CA 1
ATOM 743 C C . SER A 1 94 ? 14.144 1.734 -1.203 1.00 80.94 94 SER A C 1
ATOM 745 O O . SER A 1 94 ? 14.916 1.394 -2.099 1.00 80.94 94 SER A O 1
ATOM 747 N N . GLY A 1 95 ? 13.713 2.989 -1.090 1.00 74.19 95 GLY A N 1
ATOM 748 C CA . GLY A 1 95 ? 14.157 4.052 -1.992 1.00 74.19 95 GLY A CA 1
ATOM 749 C C . GLY A 1 95 ? 13.114 5.142 -2.174 1.00 74.19 95 GLY A C 1
ATOM 750 O O . GLY A 1 95 ? 11.938 4.958 -1.917 1.00 74.19 95 GLY A O 1
ATOM 751 N N . ASN A 1 96 ? 13.524 6.326 -2.612 1.00 83.25 96 ASN A N 1
ATOM 752 C CA . ASN A 1 96 ? 12.586 7.432 -2.757 1.00 83.25 96 ASN A CA 1
ATOM 753 C C . ASN A 1 96 ? 12.015 7.516 -4.185 1.00 83.25 96 ASN A C 1
ATOM 755 O O . ASN A 1 96 ? 12.753 7.315 -5.146 1.00 83.25 96 ASN A O 1
ATOM 759 N N . LYS A 1 97 ? 10.739 7.907 -4.321 1.00 87.00 97 LYS A N 1
ATOM 760 C CA . LYS A 1 97 ? 10.039 8.169 -5.595 1.00 87.00 97 LYS A CA 1
ATOM 761 C C . LYS A 1 97 ? 9.803 6.921 -6.464 1.00 87.00 97 LYS A C 1
ATOM 763 O O . LYS A 1 97 ? 9.837 7.015 -7.690 1.00 87.00 97 LYS A O 1
ATOM 768 N N . ALA A 1 98 ? 9.539 5.766 -5.850 1.00 84.56 98 ALA A N 1
ATOM 769 C CA . ALA A 1 98 ? 9.119 4.573 -6.591 1.00 84.56 98 ALA A CA 1
ATOM 770 C C . ALA A 1 98 ? 7.628 4.658 -6.955 1.00 84.56 98 ALA A C 1
ATOM 772 O O . ALA A 1 98 ? 6.809 5.065 -6.131 1.00 84.56 98 ALA A O 1
ATOM 773 N N . ALA A 1 99 ? 7.264 4.268 -8.177 1.00 85.81 99 ALA A N 1
ATOM 774 C CA . ALA A 1 99 ? 5.874 4.267 -8.619 1.00 85.81 99 ALA A CA 1
ATOM 775 C C . ALA A 1 99 ? 5.524 2.990 -9.390 1.00 85.81 99 ALA A C 1
ATOM 777 O O . ALA A 1 99 ? 6.284 2.548 -10.251 1.00 85.81 99 ALA A O 1
ATOM 778 N N . PHE A 1 100 ? 4.351 2.433 -9.099 1.00 89.50 100 PHE A N 1
ATOM 779 C CA . PHE A 1 100 ? 3.829 1.195 -9.665 1.00 89.50 100 PHE A CA 1
ATOM 780 C C . PHE A 1 100 ? 2.456 1.463 -10.266 1.00 89.50 100 PHE A C 1
ATOM 782 O O . PHE A 1 100 ? 1.565 1.981 -9.595 1.00 89.50 100 PHE A O 1
ATOM 789 N N . TYR A 1 101 ? 2.288 1.103 -11.534 1.00 85.06 101 TYR A N 1
ATOM 790 C CA . TYR A 1 101 ? 1.051 1.317 -12.273 1.00 85.06 101 TYR A CA 1
ATOM 791 C C . TYR A 1 101 ? 0.578 -0.010 -12.835 1.00 85.06 101 TYR A C 1
ATOM 793 O O . TYR A 1 101 ? 1.327 -0.683 -13.545 1.00 85.06 101 TYR A O 1
ATOM 801 N N . ASN A 1 102 ? -0.673 -0.365 -12.546 1.00 85.88 102 ASN A N 1
ATOM 802 C CA . ASN A 1 102 ? -1.321 -1.537 -13.127 1.00 85.88 102 ASN A CA 1
ATOM 803 C C . ASN A 1 102 ? -0.559 -2.854 -12.854 1.00 85.88 102 ASN A C 1
ATOM 805 O O . ASN A 1 102 ? -0.523 -3.766 -13.686 1.00 85.88 102 ASN A O 1
ATOM 809 N N . CYS A 1 103 ? 0.092 -2.935 -11.689 1.00 86.81 103 CYS A N 1
ATOM 810 C CA . CYS A 1 103 ? 0.849 -4.098 -11.239 1.00 86.81 103 CYS A CA 1
ATOM 811 C C . CYS A 1 103 ? -0.027 -5.032 -10.400 1.00 86.81 103 CYS A C 1
ATOM 813 O O . CYS A 1 103 ? -0.947 -4.593 -9.711 1.00 86.81 103 CYS A O 1
ATOM 815 N N . LYS A 1 104 ? 0.292 -6.329 -10.425 1.00 88.25 104 LYS A N 1
ATOM 816 C CA . LYS A 1 104 ? -0.314 -7.317 -9.530 1.00 88.25 104 LYS A CA 1
ATOM 817 C C . LYS A 1 104 ? 0.756 -7.931 -8.638 1.00 88.25 104 LYS A C 1
ATOM 819 O O . LYS A 1 104 ? 1.724 -8.487 -9.152 1.00 88.25 104 LYS A O 1
ATOM 824 N N . PHE A 1 105 ? 0.556 -7.842 -7.332 1.00 87.88 105 PHE A N 1
ATOM 825 C CA . PHE A 1 105 ? 1.428 -8.393 -6.304 1.00 87.88 105 PHE A CA 1
ATOM 826 C C . PHE A 1 105 ? 0.688 -9.533 -5.614 1.00 87.88 105 PHE A C 1
ATOM 828 O O . PHE A 1 105 ? -0.389 -9.327 -5.058 1.00 87.88 105 PHE A O 1
ATOM 835 N N . TYR A 1 106 ? 1.253 -10.734 -5.683 1.00 85.56 106 TYR A N 1
ATOM 836 C CA . TYR A 1 106 ? 0.672 -11.938 -5.100 1.00 85.56 106 TYR A CA 1
ATOM 837 C C . TYR A 1 106 ? 1.608 -12.465 -4.022 1.00 85.56 106 TYR A C 1
ATOM 839 O O . TYR A 1 106 ? 2.781 -12.719 -4.295 1.00 85.56 106 TYR A O 1
ATOM 847 N N . GLY A 1 107 ? 1.085 -12.658 -2.818 1.00 83.50 107 GLY A N 1
ATOM 848 C CA . GLY A 1 107 ? 1.811 -13.267 -1.713 1.00 83.50 107 GLY A CA 1
ATOM 849 C C . GLY A 1 107 ? 0.857 -13.827 -0.667 1.00 83.50 107 GLY A C 1
ATOM 850 O O . GLY A 1 107 ? -0.339 -13.970 -0.911 1.00 83.50 107 GLY A O 1
ATOM 851 N N . TYR A 1 108 ? 1.411 -14.186 0.487 1.00 85.19 108 TYR A N 1
ATOM 852 C CA . TYR A 1 108 ? 0.656 -14.638 1.654 1.00 85.19 108 TYR A CA 1
ATOM 853 C C . TYR A 1 108 ? 0.929 -13.661 2.798 1.00 85.19 108 TYR A C 1
ATOM 855 O O . TYR A 1 108 ? 0.379 -12.562 2.813 1.00 85.19 108 TYR A O 1
ATOM 863 N N . GLN A 1 109 ? 1.800 -14.030 3.731 1.00 85.19 109 GLN A N 1
ATOM 864 C CA . GLN A 1 109 ? 2.262 -13.129 4.771 1.00 85.19 109 GLN A CA 1
ATOM 865 C C . GLN A 1 109 ? 3.427 -12.286 4.256 1.00 85.19 109 GLN A C 1
ATOM 867 O O . GLN A 1 109 ? 4.307 -12.805 3.562 1.00 85.19 109 GLN A O 1
ATOM 872 N N . ASP A 1 110 ? 3.427 -11.008 4.633 1.00 88.88 110 ASP A N 1
ATOM 873 C CA . ASP A 1 110 ? 4.470 -10.034 4.307 1.00 88.88 110 ASP A CA 1
ATOM 874 C C . ASP A 1 110 ? 4.611 -9.760 2.789 1.00 88.88 110 ASP A C 1
ATOM 876 O O . ASP A 1 110 ? 5.713 -9.498 2.322 1.00 88.88 110 ASP A O 1
ATOM 880 N N . THR A 1 111 ? 3.535 -9.802 1.982 1.00 89.00 111 THR A N 1
ATOM 881 C CA . THR A 1 111 ? 3.596 -9.640 0.506 1.00 89.00 111 THR A CA 1
ATOM 882 C C . THR A 1 111 ? 4.419 -8.425 0.045 1.00 89.00 111 THR A C 1
ATOM 884 O O . THR A 1 111 ? 5.301 -8.565 -0.803 1.00 89.00 111 THR A O 1
ATOM 887 N N . ILE A 1 112 ? 4.166 -7.228 0.570 1.00 94.12 112 ILE A N 1
ATOM 888 C CA . ILE A 1 112 ? 4.899 -6.005 0.225 1.00 94.12 112 ILE A CA 1
ATOM 889 C C . ILE A 1 112 ? 5.570 -5.449 1.476 1.00 94.12 112 ILE A C 1
ATOM 891 O O . ILE A 1 112 ? 4.906 -4.944 2.380 1.00 94.12 112 ILE A O 1
ATOM 895 N N . CYS A 1 113 ? 6.902 -5.475 1.479 1.00 94.62 113 CYS A N 1
ATOM 896 C CA . CYS A 1 113 ? 7.720 -4.689 2.393 1.00 94.62 113 CYS A CA 1
ATOM 897 C C . CYS A 1 113 ? 7.908 -3.284 1.811 1.00 94.62 113 CYS A C 1
ATOM 899 O O . CYS A 1 113 ? 8.847 -3.016 1.056 1.00 94.62 113 CYS A O 1
ATOM 901 N N . ASP A 1 114 ? 6.973 -2.403 2.140 1.00 95.44 114 ASP A N 1
ATOM 902 C CA . ASP A 1 114 ? 6.997 -0.971 1.865 1.00 95.44 114 ASP A CA 1
ATOM 903 C C . ASP A 1 114 ? 7.871 -0.269 2.923 1.00 95.44 114 ASP A C 1
ATOM 905 O O . ASP A 1 114 ? 7.392 0.376 3.862 1.00 95.44 114 ASP A O 1
ATOM 909 N N . ASP A 1 115 ? 9.176 -0.523 2.806 1.00 91.00 115 ASP A N 1
ATOM 910 C CA . ASP A 1 115 ? 10.187 -0.364 3.851 1.00 91.00 115 ASP A CA 1
ATOM 911 C C . ASP A 1 115 ? 10.445 1.102 4.215 1.00 91.00 115 ASP A C 1
ATOM 913 O O . ASP A 1 115 ? 10.171 1.515 5.342 1.00 91.00 115 ASP A O 1
ATOM 917 N N . THR A 1 116 ? 10.952 1.901 3.273 1.00 89.62 116 THR A N 1
ATOM 918 C CA . THR A 1 116 ? 11.266 3.320 3.490 1.00 89.62 116 THR A CA 1
ATOM 919 C C . THR A 1 116 ? 11.305 4.096 2.178 1.00 89.62 116 THR A C 1
ATOM 921 O O . THR A 1 116 ? 11.762 3.577 1.157 1.00 89.62 116 THR A O 1
ATOM 924 N N . GLY A 1 117 ? 10.871 5.358 2.223 1.00 92.44 117 GLY A N 1
ATOM 925 C CA . GLY A 1 117 ? 10.830 6.266 1.075 1.00 92.44 117 GLY A CA 1
ATOM 926 C C . GLY A 1 117 ? 9.423 6.748 0.730 1.00 92.44 117 GLY A C 1
ATOM 927 O O . GLY A 1 117 ? 8.477 6.491 1.469 1.00 92.44 117 GLY A O 1
ATOM 928 N N . ASN A 1 118 ? 9.291 7.504 -0.367 1.00 92.69 118 ASN A N 1
ATOM 929 C CA . ASN A 1 118 ? 7.986 7.903 -0.902 1.00 92.69 118 ASN A CA 1
ATOM 930 C C . ASN A 1 118 ? 7.605 6.984 -2.060 1.00 92.69 118 ASN A C 1
ATOM 932 O O . ASN A 1 118 ? 8.331 6.953 -3.060 1.00 92.69 118 ASN A O 1
ATOM 936 N N . HIS A 1 119 ? 6.471 6.294 -1.951 1.00 96.50 119 HIS A N 1
ATOM 937 C CA . HIS A 1 119 ? 6.009 5.360 -2.976 1.00 96.50 119 HIS A CA 1
ATOM 938 C C . HIS A 1 119 ? 4.589 5.670 -3.453 1.00 96.50 119 HIS A C 1
ATOM 940 O O . HIS A 1 119 ? 3.767 6.240 -2.732 1.00 96.50 119 HIS A O 1
ATOM 946 N N . PHE A 1 120 ? 4.294 5.289 -4.691 1.00 95.88 120 PHE A N 1
ATOM 947 C CA . PHE A 1 120 ? 2.980 5.472 -5.292 1.00 95.88 120 PHE A CA 1
ATOM 948 C C . PHE A 1 120 ? 2.521 4.201 -6.003 1.00 95.88 120 PHE A C 1
ATOM 950 O O . PHE A 1 120 ? 3.228 3.676 -6.857 1.00 95.88 120 PHE A O 1
ATOM 957 N N . PHE A 1 121 ? 1.325 3.723 -5.681 1.00 97.00 121 PHE A N 1
ATOM 958 C CA . PHE A 1 121 ? 0.700 2.566 -6.316 1.00 97.00 121 PHE A CA 1
ATOM 959 C C . PHE A 1 121 ? -0.620 3.013 -6.925 1.00 97.00 121 PHE A C 1
ATOM 961 O O . PHE A 1 121 ? -1.477 3.532 -6.213 1.00 97.00 121 PHE A O 1
ATOM 968 N N . LYS A 1 122 ? -0.800 2.818 -8.230 1.00 94.50 122 LYS A N 1
ATOM 969 C CA . LYS A 1 122 ? -2.027 3.193 -8.934 1.00 94.50 122 LYS A CA 1
ATOM 970 C C . LYS A 1 122 ? -2.564 2.028 -9.752 1.00 94.50 122 LYS A C 1
ATOM 972 O O . LYS A 1 122 ? -1.803 1.359 -10.451 1.00 94.50 122 LYS A O 1
ATOM 977 N N . ASP A 1 123 ? -3.874 1.805 -9.674 1.00 90.50 123 ASP A N 1
ATOM 978 C CA . ASP A 1 123 ? -4.590 0.758 -10.419 1.00 90.50 123 ASP A CA 1
ATOM 979 C C . ASP A 1 123 ? -3.999 -0.647 -10.190 1.00 90.50 123 ASP A C 1
ATOM 981 O O . ASP A 1 123 ? -3.986 -1.498 -11.078 1.00 90.50 123 ASP A O 1
ATOM 985 N N . CYS A 1 124 ? -3.428 -0.886 -9.008 1.00 95.31 124 CYS A N 1
ATOM 986 C CA . CYS A 1 124 ? -2.761 -2.142 -8.697 1.00 95.31 124 CYS A CA 1
ATOM 987 C C . CYS A 1 124 ? -3.732 -3.170 -8.099 1.00 95.31 124 CYS A C 1
ATOM 989 O O . CYS A 1 124 ? -4.845 -2.857 -7.671 1.00 95.31 124 CYS A O 1
ATOM 991 N N . TYR A 1 125 ? -3.270 -4.412 -8.031 1.00 95.81 125 TYR A N 1
ATOM 992 C CA . TYR A 1 125 ? -3.888 -5.491 -7.270 1.00 95.81 125 TYR A CA 1
ATOM 993 C C . TYR A 1 125 ? -2.859 -6.038 -6.286 1.00 95.81 125 TYR A C 1
ATOM 995 O O . TYR A 1 125 ? -1.750 -6.377 -6.698 1.00 95.81 125 TYR A O 1
ATOM 1003 N N . ILE A 1 126 ? -3.201 -6.122 -5.006 1.00 96.81 126 ILE A N 1
ATOM 1004 C CA . ILE A 1 126 ? -2.318 -6.641 -3.959 1.00 96.81 126 ILE A CA 1
ATOM 1005 C C . ILE A 1 126 ? -3.072 -7.727 -3.205 1.00 96.81 126 ILE A C 1
ATOM 1007 O O . ILE A 1 126 ? -4.169 -7.481 -2.708 1.00 96.81 126 ILE A O 1
ATOM 1011 N N . GLU A 1 127 ? -2.480 -8.913 -3.118 1.00 94.62 127 GLU A N 1
ATOM 1012 C CA . GLU A 1 127 ? -3.060 -10.068 -2.441 1.00 94.62 127 GLU A CA 1
ATOM 1013 C C . GLU A 1 127 ? -2.167 -10.587 -1.317 1.00 94.62 127 GLU A C 1
ATOM 1015 O O . GLU A 1 127 ? -0.944 -10.688 -1.466 1.00 94.62 127 GLU A O 1
ATOM 1020 N N . GLY A 1 128 ? -2.789 -10.944 -0.197 1.00 92.00 128 GLY A N 1
ATOM 1021 C CA . GLY A 1 128 ? -2.091 -11.557 0.921 1.00 92.00 128 GLY A CA 1
ATOM 1022 C C . GLY A 1 128 ? -3.007 -11.995 2.053 1.00 92.00 128 GLY A C 1
ATOM 1023 O O . GLY A 1 128 ? -4.232 -12.039 1.922 1.00 92.00 128 GLY A O 1
ATOM 1024 N N . THR A 1 129 ? -2.393 -12.355 3.176 1.00 91.44 129 THR A N 1
ATOM 1025 C CA . THR A 1 129 ? -3.074 -12.894 4.353 1.00 91.44 129 THR A CA 1
ATOM 1026 C C . THR A 1 129 ? -2.797 -12.069 5.607 1.00 91.44 129 THR A C 1
ATOM 1028 O O . THR A 1 129 ? -3.718 -11.497 6.188 1.00 91.44 129 THR A O 1
ATOM 1031 N N . PHE A 1 130 ? -1.542 -12.005 6.042 1.00 90.81 130 PHE A N 1
ATOM 1032 C CA . PHE A 1 130 ? -1.140 -11.403 7.309 1.00 90.81 130 PHE A CA 1
ATOM 1033 C C . PHE A 1 130 ? -0.050 -10.363 7.065 1.00 90.81 130 PHE A C 1
ATOM 1035 O O . PHE A 1 130 ? 0.930 -10.662 6.391 1.00 90.81 130 PHE A O 1
ATOM 1042 N N . ASP A 1 131 ? -0.241 -9.151 7.584 1.00 92.94 131 ASP A N 1
ATOM 1043 C CA . ASP A 1 131 ? 0.663 -8.006 7.424 1.00 92.94 131 ASP A CA 1
ATOM 1044 C C . ASP A 1 131 ? 1.164 -7.815 5.987 1.00 92.94 131 ASP A C 1
ATOM 1046 O O . ASP A 1 131 ? 2.323 -7.487 5.737 1.00 92.94 131 ASP A O 1
ATOM 1050 N N . PHE A 1 132 ? 0.299 -8.066 5.006 1.00 93.94 132 PHE A N 1
ATOM 1051 C CA . PHE A 1 132 ? 0.769 -8.207 3.635 1.00 93.94 132 PHE A CA 1
ATOM 1052 C C . PHE A 1 132 ? 1.186 -6.875 2.991 1.00 93.94 132 PHE A C 1
ATOM 1054 O O . PHE A 1 132 ? 1.755 -6.882 1.903 1.00 93.94 132 PHE A O 1
ATOM 1061 N N . ILE A 1 133 ? 0.957 -5.744 3.663 1.00 97.69 133 ILE A N 1
ATOM 1062 C CA . ILE A 1 133 ? 1.619 -4.461 3.412 1.00 97.69 133 ILE A CA 1
ATOM 1063 C C . ILE A 1 133 ? 2.227 -3.974 4.733 1.00 97.69 133 ILE A C 1
ATOM 1065 O O . ILE A 1 133 ? 1.510 -3.627 5.674 1.00 97.69 133 ILE A O 1
ATOM 1069 N N . PHE A 1 134 ? 3.552 -3.922 4.823 1.00 96.75 134 PHE A N 1
ATOM 1070 C CA . PHE A 1 134 ? 4.243 -3.578 6.067 1.00 96.75 134 PHE A CA 1
ATOM 1071 C C . PHE A 1 134 ? 5.527 -2.786 5.817 1.00 96.75 134 PHE A C 1
ATOM 1073 O O . PHE A 1 134 ? 6.098 -2.850 4.731 1.00 96.75 134 PHE A O 1
ATOM 1080 N N . GLY A 1 135 ? 5.999 -2.053 6.830 1.00 95.50 135 GLY A N 1
ATOM 1081 C CA . GLY A 1 135 ? 7.155 -1.156 6.703 1.00 95.50 135 GLY A CA 1
ATOM 1082 C C . GLY A 1 135 ? 6.877 0.263 7.189 1.00 95.50 135 GLY A C 1
ATOM 1083 O O . GLY A 1 135 ? 5.911 0.508 7.910 1.00 95.50 135 GLY A O 1
ATOM 1084 N N . SER A 1 136 ? 7.760 1.195 6.837 1.00 95.94 136 SER A N 1
ATOM 1085 C CA . SER A 1 136 ? 7.727 2.604 7.259 1.00 95.94 136 SER A CA 1
ATOM 1086 C C . SER A 1 136 ? 7.735 3.583 6.077 1.00 95.94 136 SER A C 1
ATOM 1088 O O . SER A 1 136 ? 8.124 4.744 6.213 1.00 95.94 136 SER A O 1
ATOM 1090 N N . GLY A 1 137 ? 7.321 3.122 4.896 1.00 95.25 137 GLY A N 1
ATOM 1091 C CA . GLY A 1 137 ? 7.144 3.968 3.722 1.00 95.25 137 GLY A CA 1
ATOM 1092 C C . GLY A 1 137 ? 6.113 5.082 3.924 1.00 95.25 137 GLY A C 1
ATOM 1093 O O . GLY A 1 137 ? 5.201 5.001 4.749 1.00 95.25 137 GLY A O 1
ATOM 1094 N N . ARG A 1 138 ? 6.268 6.156 3.149 1.00 97.25 138 ARG A N 1
ATOM 1095 C CA . ARG A 1 138 ? 5.260 7.197 2.955 1.00 97.25 138 ARG A CA 1
ATOM 1096 C C . ARG A 1 138 ? 4.585 6.949 1.615 1.00 97.25 138 ARG A C 1
ATOM 1098 O O . ARG A 1 138 ? 5.094 7.371 0.575 1.00 97.25 138 ARG A O 1
ATOM 1105 N N . SER A 1 139 ? 3.445 6.274 1.642 1.00 97.69 139 SER A N 1
ATOM 1106 C CA . SER A 1 139 ? 2.908 5.659 0.431 1.00 97.69 139 SER A CA 1
ATOM 1107 C C . SER A 1 139 ? 1.451 5.996 0.187 1.00 97.69 139 SER A C 1
ATOM 1109 O O . SER A 1 139 ? 0.618 5.957 1.092 1.00 97.69 139 SER A O 1
ATOM 1111 N N . LEU A 1 140 ? 1.152 6.296 -1.076 1.00 98.31 140 LEU A N 1
ATOM 1112 C CA . LEU A 1 140 ? -0.206 6.469 -1.571 1.00 98.31 140 LEU A CA 1
ATOM 1113 C C . LEU A 1 140 ? -0.576 5.282 -2.461 1.00 98.31 140 LEU A C 1
ATOM 1115 O O . LEU A 1 140 ? 0.056 5.043 -3.489 1.00 98.31 140 LEU A O 1
ATOM 1119 N N . TYR A 1 141 ? -1.637 4.587 -2.075 1.00 98.56 141 TYR A N 1
ATOM 1120 C CA . TYR A 1 141 ? -2.292 3.536 -2.838 1.00 98.56 141 TYR A CA 1
ATOM 1121 C C . TYR A 1 141 ? -3.596 4.110 -3.392 1.00 98.56 141 TYR A C 1
ATOM 1123 O O . TYR A 1 141 ? -4.519 4.406 -2.638 1.00 98.56 141 TYR A O 1
ATOM 1131 N N . LEU A 1 142 ? -3.667 4.306 -4.704 1.00 98.06 142 LEU A N 1
ATOM 1132 C CA . LEU A 1 142 ? -4.786 4.937 -5.395 1.00 98.06 142 LEU A CA 1
ATOM 1133 C C . LEU A 1 142 ? -5.480 3.927 -6.307 1.00 98.06 142 LEU A C 1
ATOM 1135 O O . LEU A 1 142 ? -4.823 3.266 -7.113 1.00 98.06 142 LEU A O 1
ATOM 1139 N N . SER A 1 143 ? -6.809 3.826 -6.219 1.00 97.69 143 SER A N 1
ATOM 1140 C CA . SER A 1 143 ? -7.604 2.946 -7.101 1.00 97.69 143 SER A CA 1
ATOM 1141 C C . SER A 1 143 ? -7.099 1.496 -7.122 1.00 97.69 143 SER A C 1
ATOM 1143 O O . SER A 1 143 ? -7.123 0.822 -8.147 1.00 97.69 143 SER A O 1
ATOM 1145 N N . THR A 1 144 ? -6.578 1.030 -5.987 1.00 97.56 144 THR A N 1
ATOM 1146 C CA . THR A 1 144 ? -5.922 -0.273 -5.856 1.00 97.56 144 THR A CA 1
ATOM 1147 C C . THR A 1 144 ? -6.855 -1.259 -5.161 1.00 97.56 144 THR A C 1
ATOM 1149 O O . THR A 1 144 ? -7.540 -0.917 -4.195 1.00 97.56 144 THR A O 1
ATOM 1152 N N . GLN A 1 145 ? -6.896 -2.495 -5.654 1.00 98.38 145 GLN A N 1
ATOM 1153 C CA . GLN A 1 145 ? -7.632 -3.578 -5.011 1.00 98.38 145 GLN A CA 1
ATOM 1154 C C . GLN A 1 145 ? -6.727 -4.312 -4.018 1.00 98.38 145 GLN A C 1
ATOM 1156 O O . GLN A 1 145 ? -5.661 -4.802 -4.385 1.00 98.38 145 GLN A O 1
ATOM 1161 N N . LEU A 1 146 ? -7.187 -4.408 -2.775 1.00 97.94 146 LEU A N 1
ATOM 1162 C CA . LEU A 1 146 ? -6.572 -5.150 -1.682 1.00 97.94 146 LEU A CA 1
ATOM 1163 C C . LEU A 1 146 ? -7.400 -6.419 -1.465 1.00 97.94 146 LEU A C 1
ATOM 1165 O O . LEU A 1 146 ? -8.526 -6.346 -0.971 1.00 97.94 146 LEU A O 1
ATOM 1169 N N . ASN A 1 147 ? -6.873 -7.568 -1.885 1.00 96.81 147 ASN A N 1
ATOM 1170 C CA . ASN A 1 147 ? -7.566 -8.847 -1.800 1.00 96.81 147 ASN A CA 1
ATOM 1171 C C . ASN A 1 147 ? -6.998 -9.711 -0.674 1.00 96.81 147 ASN A C 1
ATOM 1173 O O . ASN A 1 147 ? -5.829 -10.091 -0.700 1.00 96.81 147 ASN A O 1
ATOM 1177 N N . VAL A 1 148 ? -7.829 -10.045 0.307 1.00 94.75 148 VAL A N 1
ATOM 1178 C CA . VAL A 1 148 ? -7.399 -10.808 1.480 1.00 94.75 148 VAL A CA 1
ATOM 1179 C C . VAL A 1 148 ? -7.850 -12.260 1.379 1.00 94.75 148 VAL A C 1
ATOM 1181 O O . VAL A 1 148 ? -9.022 -12.548 1.130 1.00 94.75 148 VAL A O 1
ATOM 1184 N N . VAL A 1 149 ? -6.915 -13.188 1.572 1.00 91.69 149 VAL A N 1
ATOM 1185 C CA . VAL A 1 149 ? -7.148 -14.618 1.335 1.00 91.69 149 VAL A CA 1
ATOM 1186 C C . VAL A 1 149 ? -7.203 -15.414 2.644 1.00 91.69 149 VAL A C 1
ATOM 1188 O O . VAL A 1 149 ? -6.319 -15.345 3.505 1.00 91.69 149 VAL A O 1
ATOM 1191 N N . GLY A 1 150 ? -8.240 -16.245 2.754 1.00 87.88 150 GLY A N 1
ATOM 1192 C CA . GLY A 1 150 ? -8.443 -17.198 3.847 1.00 87.88 150 GLY A CA 1
ATOM 1193 C C . GLY A 1 150 ? -9.128 -16.627 5.093 1.00 87.88 150 GLY A C 1
ATOM 1194 O O . GLY A 1 150 ? -9.402 -15.434 5.180 1.00 87.88 150 GLY A O 1
ATOM 1195 N N . ASP A 1 151 ? -9.384 -17.514 6.058 1.00 83.00 151 ASP A N 1
ATOM 1196 C CA . ASP A 1 151 ? -10.175 -17.234 7.265 1.00 83.00 151 ASP A CA 1
ATOM 1197 C C . ASP A 1 151 ? -9.351 -17.045 8.541 1.00 83.00 151 ASP A C 1
ATOM 1199 O O . ASP A 1 151 ? -8.227 -17.542 8.676 1.00 83.00 151 ASP A O 1
ATOM 1203 N N . GLY A 1 152 ? -9.968 -16.390 9.523 1.00 83.44 152 GLY A N 1
ATOM 1204 C CA . GLY A 1 152 ? -9.388 -16.146 10.836 1.00 83.44 152 GLY A CA 1
ATOM 1205 C C . GLY A 1 152 ? -8.598 -14.845 10.858 1.00 83.44 152 GLY A C 1
ATOM 1206 O O . GLY A 1 152 ? -8.876 -13.923 10.097 1.00 83.44 152 GLY A O 1
ATOM 1207 N N . LEU A 1 153 ? -7.601 -14.755 11.738 1.00 88.62 153 LEU A N 1
ATOM 1208 C CA . LEU A 1 153 ? -6.840 -13.521 11.894 1.00 88.62 153 LEU A CA 1
ATOM 1209 C C . LEU A 1 153 ? -6.058 -13.191 10.614 1.00 88.62 153 LEU A C 1
ATOM 1211 O O . LEU A 1 153 ? -5.091 -13.871 10.259 1.00 88.62 153 LEU A O 1
ATOM 1215 N N . ARG A 1 154 ? -6.482 -12.132 9.930 1.00 93.12 154 ARG A N 1
ATOM 1216 C CA . ARG A 1 154 ? -5.865 -11.598 8.715 1.00 93.12 154 ARG A CA 1
ATOM 1217 C C . ARG A 1 154 ? -5.723 -10.099 8.850 1.00 93.12 154 ARG A C 1
ATOM 1219 O O . ARG A 1 154 ? -6.612 -9.449 9.390 1.00 93.12 154 ARG A O 1
ATOM 1226 N N . VAL A 1 155 ? -4.613 -9.552 8.381 1.00 95.00 155 VAL A N 1
ATOM 1227 C CA . VAL A 1 155 ? -4.288 -8.140 8.589 1.00 95.00 155 VAL A CA 1
ATOM 1228 C C . VAL A 1 155 ? -3.711 -7.576 7.305 1.00 95.00 155 VAL A C 1
ATOM 1230 O O . VAL A 1 155 ? -2.772 -8.142 6.751 1.00 95.00 155 VAL A O 1
ATOM 1233 N N . ILE A 1 156 ? -4.279 -6.470 6.831 1.00 97.12 156 ILE A N 1
ATOM 1234 C CA . ILE A 1 156 ? -3.803 -5.801 5.619 1.00 97.12 156 ILE A CA 1
ATOM 1235 C C . ILE A 1 156 ? -2.497 -5.069 5.906 1.00 97.12 156 ILE A C 1
ATOM 1237 O O . ILE A 1 156 ? -1.494 -5.318 5.241 1.00 97.12 156 ILE A O 1
ATOM 1241 N N . THR A 1 157 ? -2.505 -4.178 6.903 1.00 97.75 157 THR A N 1
ATOM 1242 C CA . THR A 1 157 ? -1.375 -3.278 7.152 1.00 97.75 157 THR A CA 1
ATOM 1243 C C . THR A 1 157 ? -0.684 -3.489 8.491 1.00 97.75 157 THR A C 1
ATOM 1245 O O . THR A 1 157 ? -1.320 -3.685 9.527 1.00 97.75 157 THR A O 1
ATOM 1248 N N . ALA A 1 158 ? 0.638 -3.356 8.479 1.00 95.81 158 ALA A N 1
ATOM 1249 C CA . ALA A 1 158 ? 1.469 -3.296 9.673 1.00 95.81 158 ALA A CA 1
ATOM 1250 C C . ALA A 1 158 ? 2.488 -2.155 9.534 1.00 95.81 158 ALA A C 1
ATOM 1252 O O . ALA A 1 158 ? 3.647 -2.363 9.179 1.00 95.81 158 ALA A O 1
ATOM 1253 N N . HIS A 1 159 ? 2.042 -0.918 9.780 1.00 96.31 159 HIS A N 1
ATOM 1254 C CA . HIS A 1 159 ? 2.906 0.261 9.662 1.00 96.31 159 HIS A CA 1
ATOM 1255 C C . HIS A 1 159 ? 3.883 0.367 10.848 1.00 96.31 159 HIS A C 1
ATOM 1257 O O . HIS A 1 159 ? 3.502 0.215 12.013 1.00 96.31 159 HIS A O 1
ATOM 1263 N N . ALA A 1 160 ? 5.146 0.666 10.549 1.00 94.62 160 ALA A N 1
ATOM 1264 C CA . ALA A 1 160 ? 6.273 0.714 11.480 1.00 94.62 160 ALA A CA 1
ATOM 1265 C C . ALA A 1 160 ? 6.727 2.138 11.849 1.00 94.62 160 ALA A C 1
ATOM 1267 O O . ALA A 1 160 ? 7.898 2.351 12.159 1.00 94.62 160 ALA A O 1
ATOM 1268 N N . GLY A 1 161 ? 5.805 3.102 11.867 1.00 93.38 161 GLY A N 1
ATOM 1269 C CA . GLY A 1 161 ? 6.094 4.454 12.357 1.00 93.38 161 GLY A CA 1
ATOM 1270 C C . GLY A 1 161 ? 6.474 4.469 13.842 1.00 93.38 161 GLY A C 1
ATOM 1271 O O . GLY A 1 161 ? 5.884 3.730 14.640 1.00 93.38 161 GLY A O 1
ATOM 1272 N N . LYS A 1 162 ? 7.467 5.278 14.224 1.00 93.44 162 LYS A N 1
ATOM 1273 C CA . LYS A 1 162 ? 8.039 5.270 15.588 1.00 93.44 162 LYS A CA 1
ATOM 1274 C C . LYS A 1 162 ? 7.867 6.566 16.367 1.00 93.44 162 LYS A C 1
ATOM 1276 O O . LYS A 1 162 ? 8.030 6.533 17.587 1.00 93.44 162 LYS A O 1
ATOM 1281 N N . SER A 1 163 ? 7.517 7.667 15.710 1.00 92.94 163 SER A N 1
ATOM 1282 C CA . SER A 1 163 ? 7.266 8.945 16.377 1.00 92.94 163 SER A CA 1
ATOM 1283 C C . SER A 1 163 ? 6.267 9.816 15.612 1.00 92.94 163 SER A C 1
ATOM 1285 O O . SER A 1 163 ? 5.925 9.538 14.459 1.00 92.94 163 SER A O 1
ATOM 1287 N N . THR A 1 164 ? 5.795 10.881 16.257 1.00 89.06 164 THR A N 1
ATOM 1288 C CA . THR A 1 164 ? 4.895 11.886 15.673 1.00 89.06 164 THR A CA 1
ATOM 1289 C C . THR A 1 164 ? 5.559 12.745 14.595 1.00 89.06 164 THR A C 1
ATOM 1291 O O . THR A 1 164 ? 4.876 13.249 13.704 1.00 89.06 164 THR A O 1
ATOM 1294 N N . GLU A 1 165 ? 6.885 12.885 14.633 1.00 91.44 165 GLU A N 1
ATOM 1295 C CA . GLU A 1 165 ? 7.673 13.705 13.703 1.00 91.44 165 GLU A CA 1
ATOM 1296 C C . GLU A 1 165 ? 7.934 12.985 12.375 1.00 91.44 165 GLU A C 1
ATOM 1298 O O . GLU A 1 165 ? 8.158 13.630 11.343 1.00 91.44 165 GLU A O 1
ATOM 1303 N N . GLU A 1 166 ? 7.909 11.647 12.377 1.00 90.69 166 GLU A N 1
ATOM 1304 C CA . GLU A 1 166 ? 8.068 10.866 11.158 1.00 90.69 166 GLU A CA 1
ATOM 1305 C C . GLU A 1 166 ? 6.955 11.207 10.168 1.00 90.69 166 GLU A C 1
ATOM 1307 O O . GLU A 1 166 ? 5.776 11.250 10.506 1.00 90.69 166 GLU A O 1
ATOM 1312 N N . LYS A 1 167 ? 7.305 11.410 8.897 1.00 93.00 167 LYS A N 1
ATOM 1313 C CA . LYS A 1 167 ? 6.326 11.701 7.832 1.00 93.00 167 LYS A CA 1
ATOM 1314 C C . LYS A 1 167 ? 5.822 10.437 7.123 1.00 93.00 167 LYS A C 1
ATOM 1316 O O . LYS A 1 167 ? 5.051 10.559 6.176 1.00 93.00 167 LYS A O 1
ATOM 1321 N N . SER A 1 168 ? 6.254 9.259 7.572 1.00 95.56 168 SER A N 1
ATOM 1322 C CA . SER A 1 168 ? 5.809 7.944 7.098 1.00 95.56 168 SER A CA 1
ATOM 1323 C C . SER A 1 168 ? 4.312 7.730 7.339 1.00 95.56 168 SER A C 1
ATOM 1325 O O . SER A 1 168 ? 3.690 8.417 8.160 1.00 95.56 168 SER A O 1
ATOM 1327 N N . GLY A 1 169 ? 3.718 6.811 6.588 1.00 97.50 169 GLY A N 1
ATOM 1328 C CA . GLY A 1 169 ? 2.306 6.469 6.694 1.00 97.50 169 GLY A CA 1
ATOM 1329 C C . GLY A 1 169 ? 1.737 5.960 5.381 1.00 97.50 169 GLY A C 1
ATOM 1330 O O . GLY A 1 169 ? 2.275 6.226 4.303 1.00 97.50 169 GLY A O 1
ATOM 1331 N N . TYR A 1 170 ? 0.611 5.262 5.478 1.00 98.62 170 TYR A N 1
ATOM 1332 C CA . TYR A 1 170 ? -0.093 4.714 4.324 1.00 98.62 170 TYR A CA 1
ATOM 1333 C C . TYR A 1 170 ? -1.437 5.401 4.117 1.00 98.62 170 TYR A C 1
ATOM 1335 O O . TYR A 1 170 ? -2.242 5.492 5.042 1.00 98.62 170 TYR A O 1
ATOM 1343 N N . SER A 1 171 ? -1.693 5.826 2.884 1.00 98.50 171 SER A N 1
ATOM 1344 C CA . SER A 1 171 ? -2.989 6.351 2.460 1.00 98.50 171 SER A CA 1
ATOM 1345 C C . SER A 1 171 ? -3.560 5.476 1.355 1.00 98.50 171 SER A C 1
ATOM 1347 O O . SER A 1 171 ? -2.965 5.362 0.285 1.00 98.50 171 SER A O 1
ATOM 1349 N N . PHE A 1 172 ? -4.728 4.891 1.593 1.00 98.81 172 PHE A N 1
ATOM 1350 C CA . PHE A 1 172 ? -5.499 4.134 0.614 1.00 98.81 172 PHE A CA 1
ATOM 1351 C C . PHE A 1 172 ? -6.673 4.991 0.159 1.00 98.81 172 PHE A C 1
ATOM 1353 O O . PHE A 1 172 ? -7.523 5.348 0.968 1.00 98.81 172 PHE A O 1
ATOM 1360 N N . VAL A 1 173 ? -6.706 5.359 -1.119 1.00 98.50 173 VAL A N 1
ATOM 1361 C CA . VAL A 1 173 ? -7.674 6.315 -1.667 1.00 98.50 173 VAL A CA 1
ATOM 1362 C C . VAL A 1 173 ? -8.387 5.699 -2.865 1.00 98.50 173 VAL A C 1
ATOM 1364 O O . VAL A 1 173 ? -7.739 5.222 -3.797 1.00 98.50 173 VAL A O 1
ATOM 1367 N N . HIS A 1 174 ? -9.723 5.704 -2.859 1.00 98.25 174 HIS A N 1
ATOM 1368 C CA . HIS A 1 174 ? -10.539 5.044 -3.894 1.00 98.25 174 HIS A CA 1
ATOM 1369 C C . HIS A 1 174 ? -10.208 3.554 -4.076 1.00 98.25 174 HIS A C 1
ATOM 1371 O O . HIS A 1 174 ? -10.341 2.996 -5.164 1.00 98.25 174 HIS A O 1
ATOM 1377 N N . CYS A 1 175 ? -9.728 2.909 -3.016 1.00 98.69 175 CYS A N 1
ATOM 1378 C CA . CYS A 1 175 ? -9.359 1.502 -3.037 1.00 98.69 175 CYS A CA 1
ATOM 1379 C C . CYS A 1 175 ? -10.581 0.598 -2.845 1.00 98.69 175 CYS A C 1
ATOM 1381 O O . CYS A 1 175 ? -11.680 1.051 -2.517 1.00 98.69 175 CYS A O 1
ATOM 1383 N N . LYS A 1 176 ? -10.365 -0.707 -3.019 1.00 98.50 176 LYS A N 1
ATOM 1384 C CA . LYS A 1 176 ? -11.344 -1.744 -2.676 1.00 98.50 176 LYS A CA 1
ATOM 1385 C C . LYS A 1 176 ? -10.719 -2.766 -1.743 1.00 98.50 176 LYS A C 1
ATOM 1387 O O . LYS A 1 176 ? -9.632 -3.253 -2.039 1.00 98.50 176 LYS A O 1
ATOM 1392 N N . VAL A 1 177 ? -11.416 -3.117 -0.668 1.00 97.75 177 VAL A N 1
ATOM 1393 C CA . VAL A 1 177 ? -11.041 -4.208 0.240 1.00 97.75 177 VAL A CA 1
ATOM 1394 C C . VAL A 1 177 ? -11.979 -5.390 0.006 1.00 97.75 177 VAL A C 1
ATOM 1396 O O . VAL A 1 177 ? -13.167 -5.353 0.350 1.00 97.75 177 VAL A O 1
ATOM 1399 N N . THR A 1 178 ? -11.436 -6.446 -0.594 1.00 96.31 178 THR A N 1
ATOM 1400 C CA . THR A 1 178 ? -12.146 -7.693 -0.914 1.00 96.31 178 THR A CA 1
ATOM 1401 C C . THR A 1 178 ? -11.486 -8.882 -0.228 1.00 96.31 178 THR A C 1
ATOM 1403 O O . THR A 1 178 ? -10.383 -8.775 0.302 1.00 96.31 178 THR A O 1
ATOM 1406 N N . GLY A 1 179 ? -12.146 -10.036 -0.242 1.00 90.88 179 GLY A N 1
ATOM 1407 C CA . GLY A 1 179 ? -11.540 -11.273 0.228 1.00 90.88 179 GLY A CA 1
ATOM 1408 C C . GLY A 1 179 ? -12.489 -12.459 0.167 1.00 90.88 179 GLY A C 1
ATOM 1409 O O . GLY A 1 179 ? -13.659 -12.311 -0.183 1.00 90.88 179 GLY A O 1
ATOM 1410 N N . THR A 1 180 ? -11.974 -13.638 0.505 1.00 84.75 180 THR A N 1
ATOM 1411 C CA . THR A 1 180 ? -12.721 -14.908 0.453 1.00 84.75 180 THR A CA 1
ATOM 1412 C C . THR A 1 180 ? -13.036 -15.487 1.836 1.00 84.75 180 THR A C 1
ATOM 1414 O O . THR A 1 180 ? -13.372 -16.663 1.920 1.00 84.75 180 THR A O 1
ATOM 1417 N N . GLY A 1 181 ? -12.898 -14.701 2.909 1.00 80.19 181 GLY A N 1
ATOM 1418 C CA . GLY A 1 181 ? -13.055 -15.162 4.292 1.00 80.19 181 GLY A CA 1
ATOM 1419 C C . GLY A 1 181 ? -13.624 -14.105 5.240 1.00 80.19 181 GLY A C 1
ATOM 1420 O O . GLY A 1 181 ? -14.092 -13.051 4.806 1.00 80.19 181 GLY A O 1
ATOM 1421 N N . THR A 1 182 ? -13.586 -14.387 6.543 1.00 81.00 182 THR A N 1
ATOM 1422 C CA . THR A 1 182 ? -14.097 -13.491 7.601 1.00 81.00 182 THR A CA 1
ATOM 1423 C C . THR A 1 182 ? -13.043 -13.164 8.662 1.00 81.00 182 THR A C 1
ATOM 1425 O O . THR A 1 182 ? -12.104 -13.930 8.880 1.00 81.00 182 THR A O 1
ATOM 1428 N N . GLY A 1 183 ? -13.207 -12.021 9.343 1.00 80.62 183 GLY A N 1
ATOM 1429 C CA . GLY A 1 183 ? -12.328 -11.616 10.449 1.00 80.62 183 GLY A CA 1
ATOM 1430 C C . GLY A 1 183 ? -11.069 -10.861 10.012 1.00 80.62 183 GLY A C 1
ATOM 1431 O O . GLY A 1 183 ? -10.038 -10.947 10.676 1.00 80.62 183 GLY A O 1
ATOM 1432 N N . ILE A 1 184 ? -11.149 -10.120 8.904 1.00 91.25 184 ILE A N 1
ATOM 1433 C CA . ILE A 1 184 ? -10.024 -9.372 8.334 1.00 91.25 184 ILE A CA 1
ATOM 1434 C C . ILE A 1 184 ? -9.920 -7.984 8.965 1.00 91.25 184 ILE A C 1
ATOM 1436 O O . ILE A 1 184 ? -10.905 -7.257 9.053 1.00 91.25 184 ILE A O 1
ATOM 1440 N N . TYR A 1 185 ? -8.713 -7.588 9.349 1.00 95.75 185 TYR A N 1
ATOM 1441 C CA . TYR A 1 185 ? -8.423 -6.287 9.937 1.00 95.75 185 TYR A CA 1
ATOM 1442 C C . TYR A 1 185 ? -7.703 -5.376 8.938 1.00 95.75 185 TYR A C 1
ATOM 1444 O O . TYR A 1 185 ? -6.785 -5.794 8.228 1.00 95.75 185 TYR A O 1
ATOM 1452 N N . LEU A 1 186 ? -8.090 -4.102 8.925 1.00 97.00 186 LEU A N 1
ATOM 1453 C CA . LEU A 1 186 ? -7.500 -3.035 8.111 1.00 97.00 186 LEU A CA 1
ATOM 1454 C C . LEU A 1 186 ? -6.026 -2.793 8.450 1.00 97.00 186 LEU A C 1
ATOM 1456 O O . LEU A 1 186 ? -5.223 -2.426 7.586 1.00 97.00 186 LEU A O 1
ATOM 1460 N N . GLY A 1 187 ? -5.651 -3.035 9.701 1.00 95.81 187 GLY A N 1
ATOM 1461 C CA . GLY A 1 187 ? -4.276 -2.937 10.145 1.00 95.81 187 GLY A CA 1
ATOM 1462 C C . GLY A 1 187 ? -4.070 -3.320 11.598 1.00 95.81 187 GLY A C 1
ATOM 1463 O O . GLY A 1 187 ? -5.024 -3.506 12.360 1.00 95.81 187 GLY A O 1
ATOM 1464 N N . ARG A 1 188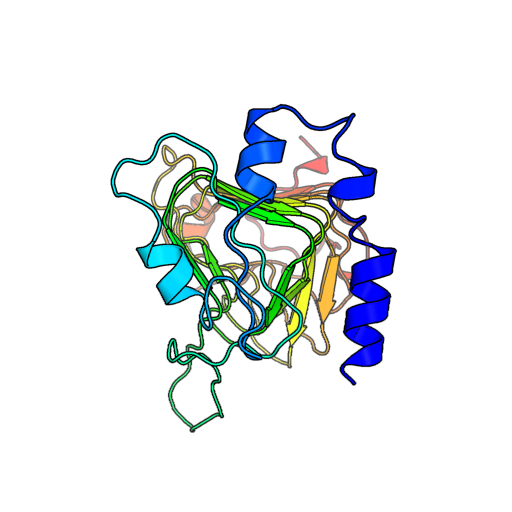 ? -2.797 -3.411 11.974 1.00 93.62 188 ARG A N 1
ATOM 1465 C CA . ARG A 1 188 ? -2.334 -3.558 13.354 1.00 93.62 188 ARG A CA 1
ATOM 1466 C C . ARG A 1 188 ? -1.095 -2.703 13.595 1.00 93.62 188 ARG A C 1
ATOM 1468 O O . ARG A 1 188 ? -0.325 -2.418 12.677 1.00 93.62 188 ARG A O 1
ATOM 1475 N N . ALA A 1 189 ? -0.844 -2.374 14.859 1.00 91.25 189 ALA A N 1
ATOM 1476 C CA . ALA A 1 189 ? 0.357 -1.636 15.228 1.00 91.25 189 ALA A CA 1
ATOM 1477 C C . ALA A 1 189 ? 1.585 -2.558 15.159 1.00 91.25 189 ALA A C 1
ATOM 1479 O O . ALA A 1 189 ? 1.694 -3.531 15.923 1.00 91.25 189 ALA A O 1
ATOM 1480 N N . TRP A 1 190 ? 2.523 -2.259 14.254 1.00 90.19 190 TRP A N 1
ATOM 1481 C CA . TRP A 1 190 ? 3.838 -2.904 14.265 1.00 90.19 190 TRP A CA 1
ATOM 1482 C C . TRP A 1 190 ? 4.786 -2.180 15.221 1.00 90.19 190 TRP A C 1
ATOM 1484 O O . TRP A 1 190 ? 5.337 -2.807 16.129 1.00 90.19 190 TRP A O 1
ATOM 1494 N N . MET A 1 191 ? 4.881 -0.854 15.098 1.00 91.56 191 MET A N 1
ATOM 1495 C CA . MET A 1 191 ? 5.671 0.016 15.981 1.00 91.56 191 MET A CA 1
ATOM 1496 C C . MET A 1 191 ? 4.766 0.951 16.801 1.00 91.56 191 MET A C 1
ATOM 1498 O O . MET A 1 191 ? 3.564 0.701 16.909 1.00 91.56 191 MET A O 1
ATOM 1502 N N . SER A 1 192 ? 5.349 1.950 17.467 1.00 91.25 192 SER A N 1
ATOM 1503 C CA . SER A 1 192 ? 4.672 2.796 18.455 1.00 91.25 192 SER A CA 1
ATOM 1504 C C . SER A 1 192 ? 3.725 3.833 17.847 1.00 91.25 192 SER A C 1
ATOM 1506 O O . SER A 1 192 ? 2.728 4.146 18.479 1.00 91.25 192 SER A O 1
ATOM 1508 N N . HIS A 1 193 ? 3.981 4.335 16.637 1.00 93.38 193 HIS A N 1
ATOM 1509 C CA . HIS A 1 193 ? 3.202 5.410 16.002 1.00 93.38 193 HIS A CA 1
ATOM 1510 C C . HIS A 1 193 ? 2.787 5.031 14.567 1.00 93.38 193 HIS A C 1
ATOM 1512 O O . HIS A 1 193 ? 3.197 5.673 13.593 1.00 93.38 193 HIS A O 1
ATOM 1518 N N . PRO A 1 194 ? 2.023 3.939 14.380 1.00 94.50 194 PRO A N 1
ATOM 1519 C CA . PRO A 1 194 ? 1.529 3.561 13.065 1.00 94.50 194 PRO A CA 1
ATOM 1520 C C . PRO A 1 194 ? 0.553 4.622 12.535 1.00 94.50 194 PRO A C 1
ATOM 1522 O O . PRO A 1 194 ? -0.254 5.155 13.294 1.00 94.50 194 PRO A O 1
ATOM 1525 N N . LYS A 1 195 ? 0.606 4.905 11.227 1.00 96.12 195 LYS A N 1
ATOM 1526 C CA . LYS A 1 195 ? -0.272 5.875 10.568 1.00 96.12 195 LYS A CA 1
ATOM 1527 C C . LYS A 1 195 ? -0.835 5.275 9.293 1.00 96.12 195 LYS A C 1
ATOM 1529 O O . LYS A 1 195 ? -0.090 5.026 8.346 1.00 96.12 195 LYS A O 1
ATOM 1534 N N . VAL A 1 196 ? -2.136 5.016 9.288 1.00 97.75 196 VAL A N 1
ATOM 1535 C CA . VAL A 1 196 ? -2.836 4.387 8.168 1.00 97.75 196 VAL A CA 1
ATOM 1536 C C . VAL A 1 196 ? -4.189 5.058 7.985 1.00 97.75 196 VAL A C 1
ATOM 1538 O O . VAL A 1 196 ? -4.935 5.222 8.946 1.00 97.75 196 VAL A O 1
ATOM 1541 N N . VAL A 1 197 ? -4.511 5.434 6.750 1.00 98.12 197 VAL A N 1
ATOM 1542 C CA . VAL A 1 197 ? -5.791 6.050 6.395 1.00 98.12 197 VAL A CA 1
ATOM 1543 C C . VAL A 1 197 ? -6.423 5.312 5.226 1.00 98.12 197 VAL A C 1
ATOM 1545 O O . VAL A 1 197 ? -5.775 5.099 4.202 1.00 98.12 197 VAL A O 1
ATOM 1548 N N . TYR A 1 198 ? -7.707 4.989 5.356 1.00 98.44 198 TYR A N 1
ATOM 1549 C CA . TYR A 1 198 ? -8.560 4.527 4.265 1.00 98.44 198 TYR A CA 1
ATOM 1550 C C . TYR A 1 198 ? -9.589 5.608 3.935 1.00 98.44 198 TYR A C 1
ATOM 1552 O O . TYR A 1 198 ? -10.481 5.896 4.728 1.00 98.44 198 TYR A O 1
ATOM 1560 N N . ALA A 1 199 ? -9.470 6.208 2.755 1.00 97.62 199 ALA A N 1
ATOM 1561 C CA . ALA A 1 199 ? -10.348 7.263 2.269 1.00 97.62 199 ALA A CA 1
ATOM 1562 C C . ALA A 1 199 ? -11.077 6.820 0.997 1.00 97.62 199 ALA A C 1
ATOM 1564 O O . ALA A 1 199 ? -10.473 6.233 0.096 1.00 97.62 199 ALA A O 1
ATOM 1565 N N . TYR A 1 200 ? -12.379 7.093 0.910 1.00 97.69 200 TYR A N 1
ATOM 1566 C CA . TYR A 1 200 ? -13.219 6.727 -0.236 1.00 97.69 200 TYR A CA 1
ATOM 1567 C C . TYR A 1 200 ? -13.089 5.251 -0.638 1.00 97.69 200 TYR A C 1
ATOM 1569 O O . TYR A 1 200 ? -13.138 4.910 -1.819 1.00 97.69 200 TYR A O 1
ATOM 1577 N N . THR A 1 201 ? -12.812 4.384 0.335 1.00 98.06 201 THR A N 1
ATOM 1578 C CA . THR A 1 201 ? -12.505 2.975 0.095 1.00 98.06 201 THR A CA 1
ATOM 1579 C C . THR A 1 201 ? -13.774 2.150 0.240 1.00 98.06 201 THR A C 1
ATOM 1581 O O . THR A 1 201 ? -14.478 2.265 1.242 1.00 98.06 201 THR A O 1
ATOM 1584 N N . ASP A 1 202 ? -14.046 1.303 -0.749 1.00 98.19 202 ASP A N 1
ATOM 1585 C CA . ASP A 1 202 ? -15.155 0.355 -0.708 1.00 98.19 202 ASP A CA 1
ATOM 1586 C C . ASP A 1 202 ? -14.729 -0.923 0.018 1.00 98.19 202 ASP A C 1
ATOM 1588 O O . ASP A 1 202 ? -13.769 -1.589 -0.377 1.00 98.19 202 ASP A O 1
ATOM 1592 N N . MET A 1 203 ? -15.418 -1.255 1.104 1.00 97.56 203 MET A N 1
ATOM 1593 C CA . MET A 1 203 ? -15.079 -2.366 1.983 1.00 97.56 203 MET A CA 1
ATOM 1594 C C . MET A 1 203 ? -16.198 -3.403 1.978 1.00 97.56 203 MET A C 1
ATOM 1596 O O . MET A 1 203 ? -17.323 -3.157 2.422 1.00 97.56 203 MET A O 1
ATOM 1600 N N . SER A 1 204 ? -15.877 -4.605 1.504 1.00 95.94 204 SER A N 1
ATOM 1601 C CA . SER A 1 204 ? -16.790 -5.747 1.590 1.00 95.94 204 SER A CA 1
ATOM 1602 C C . SER A 1 204 ? -16.973 -6.225 3.039 1.00 95.94 204 SER A C 1
ATOM 1604 O O . SER A 1 204 ? -16.232 -5.842 3.944 1.00 95.94 204 SER A O 1
ATOM 1606 N N . SER A 1 205 ? -17.956 -7.099 3.274 1.00 94.00 205 SER A N 1
ATOM 1607 C CA . SER A 1 205 ? -18.335 -7.593 4.612 1.00 94.00 205 SER A CA 1
ATOM 1608 C C . SER A 1 205 ? -17.280 -8.478 5.281 1.00 94.00 205 SER A C 1
ATOM 1610 O O . SER A 1 205 ? -17.502 -8.985 6.375 1.00 94.00 205 SER A O 1
ATOM 1612 N N . VAL A 1 206 ? -16.150 -8.693 4.610 1.00 92.94 206 VAL A N 1
ATOM 1613 C CA . VAL A 1 206 ? -15.011 -9.463 5.110 1.00 92.94 206 VAL A CA 1
ATOM 1614 C C . VAL A 1 206 ? -14.252 -8.715 6.212 1.00 92.94 206 VAL A C 1
ATOM 1616 O O . VAL A 1 206 ? -13.612 -9.348 7.056 1.00 92.94 206 VAL A O 1
ATOM 1619 N N . VAL A 1 207 ? -14.338 -7.377 6.215 1.00 95.12 207 VAL A N 1
ATOM 1620 C CA . VAL A 1 207 ? -13.717 -6.520 7.230 1.00 95.12 207 VAL A CA 1
ATOM 1621 C C . VAL A 1 207 ? -14.414 -6.740 8.569 1.00 95.12 207 VAL A C 1
ATOM 1623 O O . VAL A 1 207 ? -15.635 -6.627 8.683 1.00 95.12 207 VAL A O 1
ATOM 1626 N N . ASN A 1 208 ? -13.625 -7.061 9.590 1.00 94.62 208 ASN A N 1
ATOM 1627 C CA . ASN A 1 208 ? -14.093 -7.218 10.956 1.00 94.62 208 ASN A CA 1
ATOM 1628 C C . ASN A 1 208 ? -14.758 -5.909 11.424 1.00 94.62 208 ASN A C 1
ATOM 1630 O O . ASN A 1 208 ? -14.186 -4.842 11.199 1.00 94.62 208 ASN A O 1
ATOM 1634 N N . PRO A 1 209 ? -15.916 -5.947 12.110 1.00 94.94 209 PRO A N 1
ATOM 1635 C CA . PRO A 1 209 ? -16.561 -4.740 12.619 1.00 94.94 209 PRO A CA 1
ATOM 1636 C C . PRO A 1 209 ? -15.668 -3.847 13.497 1.00 94.94 209 PRO A C 1
ATOM 1638 O O . PRO A 1 209 ? -15.850 -2.630 13.473 1.00 94.94 209 PRO A O 1
ATOM 1641 N N . SER A 1 210 ? -14.677 -4.408 14.206 1.00 94.75 210 SER A N 1
ATOM 1642 C CA . SER A 1 210 ? -13.699 -3.611 14.966 1.00 94.75 210 SER A CA 1
ATOM 1643 C C . SER A 1 210 ? -12.757 -2.796 14.070 1.00 94.75 210 SER A C 1
ATOM 1645 O O . SER A 1 210 ? -12.190 -1.799 14.517 1.00 94.75 210 SER A O 1
ATOM 1647 N N . GLY A 1 211 ? -12.614 -3.180 12.798 1.00 95.38 211 GLY A N 1
ATOM 1648 C CA . GLY A 1 211 ? -11.773 -2.553 11.779 1.00 95.38 211 GLY A CA 1
ATOM 1649 C C . GLY A 1 211 ? -10.291 -2.840 11.986 1.00 95.38 211 GLY A C 1
ATOM 1650 O O . GLY A 1 211 ? -9.637 -3.430 11.129 1.00 95.38 211 GLY A O 1
ATOM 1651 N N . TRP A 1 212 ? -9.767 -2.469 13.148 1.00 94.81 212 TRP A N 1
ATOM 1652 C CA . TRP A 1 212 ? -8.351 -2.545 13.495 1.00 94.81 212 TRP A CA 1
ATOM 1653 C C . TRP A 1 212 ? -8.119 -3.637 14.533 1.00 94.81 212 TRP A C 1
ATOM 1655 O O . TRP A 1 212 ? -8.983 -3.914 15.370 1.00 94.81 212 TRP A O 1
ATOM 1665 N N . HIS A 1 213 ? -6.979 -4.318 14.430 1.00 91.44 213 HIS A N 1
ATOM 1666 C CA . HIS A 1 213 ? -6.666 -5.420 15.329 1.00 91.44 213 HIS A CA 1
ATOM 1667 C C . HIS A 1 213 ? -6.085 -4.889 16.638 1.00 91.44 213 HIS A C 1
ATOM 1669 O O . HIS A 1 213 ? -4.973 -4.351 16.661 1.00 91.44 213 HIS A O 1
ATOM 1675 N N . GLU A 1 214 ? -6.798 -5.119 17.735 1.00 77.50 214 GLU A N 1
ATOM 1676 C CA . GLU A 1 214 ? -6.341 -4.806 19.086 1.00 77.50 214 GLU A CA 1
ATOM 1677 C C . GLU A 1 214 ? -5.192 -5.747 19.480 1.00 77.50 214 GLU A C 1
ATOM 1679 O O . GLU A 1 214 ? -5.304 -6.971 19.400 1.00 77.50 214 GLU A O 1
ATOM 1684 N N . LYS A 1 215 ? -4.043 -5.191 19.871 1.00 70.06 215 LYS A N 1
ATOM 1685 C CA . LYS A 1 215 ? -2.974 -5.964 20.521 1.00 70.06 215 LYS A CA 1
ATOM 1686 C C . LYS A 1 215 ? -3.006 -5.729 22.026 1.00 70.06 215 LYS A C 1
ATOM 1688 O O . LYS A 1 215 ? -3.532 -4.740 22.507 1.00 70.06 215 LYS A O 1
ATOM 1693 N N . THR A 1 216 ? -2.315 -6.607 22.743 1.00 56.12 216 THR A N 1
ATOM 1694 C CA . THR A 1 216 ? -2.068 -6.585 24.193 1.00 56.12 216 THR A CA 1
ATOM 1695 C C . THR A 1 216 ? -1.338 -5.342 24.730 1.00 56.12 216 THR A C 1
ATOM 1697 O O . THR A 1 216 ? -1.169 -5.225 25.938 1.00 56.12 216 THR A O 1
ATOM 1700 N N . GLN A 1 217 ? -0.900 -4.430 23.859 1.00 69.12 217 GLN A N 1
ATOM 1701 C CA . GLN A 1 217 ? -0.124 -3.228 24.181 1.00 69.12 217 GLN A CA 1
ATOM 1702 C C . GLN A 1 217 ? -1.011 -1.984 24.091 1.00 69.12 217 GLN A C 1
ATOM 1704 O O . GLN A 1 217 ? -0.929 -1.206 23.136 1.00 69.12 217 GLN A O 1
ATOM 1709 N N . THR A 1 218 ? -1.897 -1.841 25.076 1.00 76.69 218 THR A N 1
ATOM 1710 C CA . THR A 1 218 ? -2.910 -0.775 25.158 1.00 76.69 218 THR A CA 1
ATOM 1711 C C . THR A 1 218 ? -2.303 0.626 25.245 1.00 76.69 218 THR A C 1
ATOM 1713 O O . THR A 1 218 ? -2.977 1.618 24.977 1.00 76.69 218 THR A O 1
ATOM 1716 N N . GLU A 1 219 ? -1.012 0.751 25.564 1.00 79.31 219 GLU A N 1
ATOM 1717 C CA . GLU A 1 219 ? -0.302 2.027 25.529 1.00 79.31 219 GLU A CA 1
ATOM 1718 C C . GLU A 1 219 ? -0.246 2.638 24.122 1.00 79.31 219 GLU A C 1
ATOM 1720 O O . GLU A 1 219 ? -0.220 3.863 23.990 1.00 79.31 219 GLU A O 1
ATOM 1725 N N . ARG A 1 220 ? -0.282 1.802 23.073 1.00 80.38 220 ARG A N 1
ATOM 1726 C CA . ARG A 1 220 ? -0.220 2.250 21.674 1.00 80.38 220 ARG A CA 1
ATOM 1727 C C . ARG A 1 220 ? -1.533 2.839 21.175 1.00 80.38 220 ARG A C 1
ATOM 1729 O O . ARG A 1 220 ? -1.525 3.594 20.209 1.00 80.38 220 ARG A O 1
ATOM 1736 N N . ASP A 1 221 ? -2.645 2.566 21.850 1.00 82.00 221 ASP A N 1
ATOM 1737 C CA . ASP A 1 221 ? -3.961 3.107 21.492 1.00 82.00 221 ASP A CA 1
ATOM 1738 C C . ASP A 1 221 ? -3.976 4.645 21.528 1.00 82.00 221 ASP A C 1
ATOM 1740 O O . ASP A 1 221 ? -4.776 5.282 20.850 1.00 82.00 221 ASP A O 1
ATOM 1744 N N . LYS A 1 222 ? -3.058 5.254 22.294 1.00 85.62 222 LYS A N 1
ATOM 1745 C CA . LYS A 1 222 ? -2.887 6.711 22.400 1.00 85.62 222 LYS A CA 1
ATOM 1746 C C . LYS A 1 222 ? -2.067 7.321 21.263 1.00 85.62 222 LYS A C 1
ATOM 1748 O O . LYS A 1 222 ? -2.064 8.538 21.108 1.00 85.62 222 LYS A O 1
ATOM 1753 N N . THR A 1 223 ? -1.325 6.503 20.524 1.00 89.31 223 THR A N 1
ATOM 1754 C CA . THR A 1 223 ? -0.302 6.950 19.569 1.00 89.31 223 THR A CA 1
ATOM 1755 C C . THR A 1 223 ? -0.559 6.468 18.145 1.00 89.31 223 THR A C 1
ATOM 1757 O O . THR A 1 223 ? 0.062 6.974 17.208 1.00 89.31 223 THR A O 1
ATOM 1760 N N . VAL A 1 224 ? -1.467 5.506 17.951 1.00 91.88 224 VAL A N 1
ATOM 1761 C CA . VAL A 1 224 ? -1.908 5.091 16.618 1.00 91.88 224 VAL A CA 1
ATOM 1762 C C . VAL A 1 224 ? -2.707 6.198 15.929 1.00 91.88 224 VAL A C 1
ATOM 1764 O O . VAL A 1 224 ? -3.546 6.857 16.538 1.00 91.88 224 VAL A O 1
ATOM 1767 N N . PHE A 1 225 ? -2.492 6.361 14.626 1.00 93.88 225 PHE A N 1
ATOM 1768 C CA . PHE A 1 225 ? -3.369 7.148 13.766 1.00 93.88 225 PHE A CA 1
ATOM 1769 C C . PHE A 1 225 ? -4.013 6.221 12.740 1.00 93.88 225 PHE A C 1
ATOM 1771 O O . PHE A 1 225 ? -3.410 5.872 11.721 1.00 93.88 225 PHE A O 1
ATOM 1778 N N . TYR A 1 226 ? -5.244 5.814 13.020 1.00 95.69 226 TYR A N 1
ATOM 1779 C CA . TYR A 1 226 ? -6.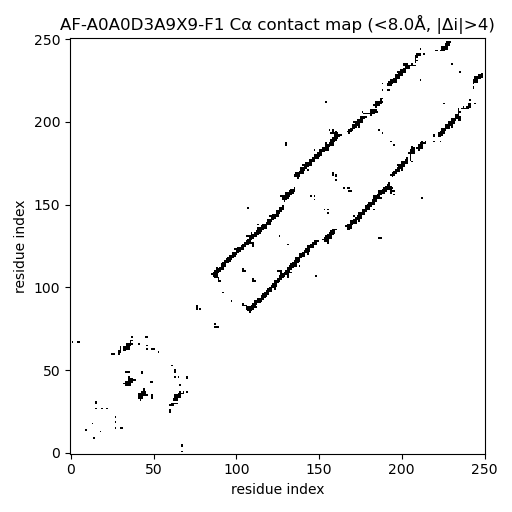035 4.953 12.151 1.00 95.69 226 TYR A CA 1
ATOM 1780 C C . TYR A 1 226 ? -7.267 5.698 11.678 1.00 95.69 226 TYR A C 1
ATOM 1782 O O . TYR A 1 226 ? -8.211 5.872 12.438 1.00 95.69 226 TYR A O 1
ATOM 1790 N N . GLY A 1 227 ? -7.220 6.179 10.440 1.00 95.75 227 GLY A N 1
ATOM 1791 C CA . GLY A 1 227 ? -8.251 7.030 9.865 1.00 95.75 227 GLY A CA 1
ATOM 1792 C C . GLY A 1 227 ? -9.150 6.296 8.882 1.00 95.75 227 GLY A C 1
ATOM 1793 O O . GLY A 1 227 ? -8.666 5.568 8.013 1.00 95.75 227 GLY A O 1
ATOM 1794 N N . GLU A 1 228 ? -10.448 6.558 8.962 1.00 97.12 228 GLU A N 1
ATOM 1795 C CA . GLU A 1 228 ? -11.425 6.159 7.947 1.00 97.12 228 GLU A CA 1
ATOM 1796 C C . GLU A 1 228 ? -12.222 7.392 7.492 1.00 97.12 228 GLU A C 1
ATOM 1798 O O . GLU A 1 228 ? -12.723 8.151 8.321 1.00 97.12 228 GLU A O 1
ATOM 1803 N N . TYR A 1 229 ? -12.327 7.600 6.175 1.00 96.25 229 TYR A N 1
ATOM 1804 C CA . TYR A 1 229 ? -13.006 8.751 5.566 1.00 96.25 229 TYR A CA 1
ATOM 1805 C C . TYR A 1 229 ? -13.872 8.321 4.381 1.00 96.25 229 TYR A C 1
ATOM 1807 O O . TYR A 1 229 ? -13.366 7.711 3.438 1.00 96.25 229 TYR A O 1
ATOM 1815 N N . LYS A 1 230 ? -15.166 8.644 4.396 1.00 94.81 230 LYS A N 1
ATOM 1816 C CA . LYS A 1 230 ? -16.139 8.413 3.314 1.00 94.81 230 LYS A CA 1
ATOM 1817 C C . LYS A 1 230 ? -16.067 7.010 2.701 1.00 94.81 230 LYS A C 1
ATOM 1819 O O . LYS A 1 230 ? -16.153 6.849 1.484 1.00 94.81 230 LYS A O 1
ATOM 1824 N N . GLY A 1 231 ? -15.859 5.993 3.537 1.00 94.81 231 GLY A N 1
ATOM 1825 C CA . GLY A 1 231 ? -15.833 4.595 3.110 1.00 94.81 231 GLY A CA 1
ATOM 1826 C C . GLY A 1 231 ? -17.227 4.072 2.761 1.00 94.81 231 GLY A C 1
ATOM 1827 O O . GLY A 1 231 ? -18.216 4.449 3.390 1.00 94.81 231 GLY A O 1
ATOM 1828 N N . SER A 1 232 ? -17.312 3.165 1.791 1.00 96.81 232 SER A N 1
ATOM 1829 C CA . SER A 1 232 ? -18.566 2.530 1.364 1.00 96.81 232 SER A CA 1
ATOM 1830 C C . SER A 1 232 ? -18.570 1.022 1.612 1.00 96.81 232 SER A C 1
ATOM 1832 O O . SER A 1 232 ? -17.540 0.421 1.916 1.00 96.81 232 SER A O 1
ATOM 1834 N N . GLY A 1 233 ? -19.742 0.409 1.448 1.00 96.75 233 GLY A N 1
ATOM 1835 C CA . GLY A 1 233 ? -19.916 -1.034 1.572 1.00 96.75 233 GLY A CA 1
ATOM 1836 C C . GLY A 1 233 ? -20.172 -1.500 3.011 1.00 96.75 233 GLY A C 1
ATOM 1837 O O . GLY A 1 233 ? -20.052 -0.741 3.970 1.00 96.75 233 GLY A O 1
ATOM 1838 N N . PRO A 1 234 ? -20.585 -2.762 3.201 1.00 95.56 234 PRO A N 1
ATOM 1839 C CA . PRO A 1 234 ? -20.945 -3.276 4.522 1.00 95.56 234 PRO A CA 1
ATOM 1840 C C . PRO A 1 234 ? -19.770 -3.306 5.512 1.00 95.56 234 PRO A C 1
ATOM 1842 O O . PRO A 1 234 ? -20.002 -3.249 6.718 1.00 95.56 234 PRO A O 1
ATOM 1845 N N . GLY A 1 235 ? -18.529 -3.381 5.023 1.00 95.38 235 GLY A N 1
ATOM 1846 C CA . GLY A 1 235 ? -17.322 -3.384 5.846 1.00 95.38 235 GLY A CA 1
ATOM 1847 C C . GLY A 1 235 ? -16.909 -2.009 6.373 1.00 95.38 235 GLY A C 1
ATOM 1848 O O . GLY A 1 235 ? -16.112 -1.961 7.305 1.00 95.38 235 GLY A O 1
ATOM 1849 N N . SER A 1 236 ? -17.448 -0.903 5.839 1.00 94.62 236 SER A N 1
ATOM 1850 C CA . SER A 1 236 ? -17.109 0.467 6.277 1.00 94.62 236 SER A CA 1
ATOM 1851 C C . SER A 1 236 ? -17.931 0.960 7.474 1.00 94.62 236 SER A C 1
ATOM 1853 O O . SER A 1 236 ? -17.739 2.077 7.949 1.00 94.62 236 SER A O 1
ATOM 1855 N N . ARG A 1 237 ? -18.851 0.128 7.970 1.00 93.25 237 ARG A N 1
ATOM 1856 C CA . ARG A 1 237 ? -19.696 0.387 9.141 1.00 93.25 237 ARG A CA 1
ATOM 1857 C C . ARG A 1 237 ? -18.862 0.646 10.395 1.00 93.25 237 ARG A C 1
ATOM 1859 O O . ARG A 1 237 ? -18.050 -0.196 10.782 1.00 93.25 237 ARG A O 1
ATOM 1866 N N . LYS A 1 238 ? -19.069 1.805 11.025 1.00 90.31 238 LYS A N 1
ATOM 1867 C CA . LYS A 1 238 ? -18.188 2.322 12.085 1.00 90.31 238 LYS A CA 1
ATOM 1868 C C . LYS A 1 238 ? -18.657 2.021 13.508 1.00 90.31 238 LYS A C 1
ATOM 1870 O O . LYS A 1 238 ? -17.893 2.199 14.449 1.00 90.31 238 LYS A O 1
ATOM 1875 N N . GLU A 1 239 ? -19.879 1.528 13.691 1.00 91.75 239 GLU A N 1
ATOM 1876 C CA . GLU A 1 239 ? -20.565 1.462 14.993 1.00 91.75 239 GLU A CA 1
ATOM 1877 C C . GLU A 1 239 ? -19.854 0.563 16.013 1.00 91.75 239 GLU A C 1
ATOM 1879 O O . GLU A 1 239 ? -20.068 0.688 17.216 1.00 91.75 239 GLU A O 1
ATOM 1884 N N . LYS A 1 240 ? -19.027 -0.369 15.529 1.00 94.06 240 LYS A N 1
ATOM 1885 C CA . LYS A 1 240 ? -18.280 -1.331 16.348 1.00 94.06 240 LYS A CA 1
ATOM 1886 C C . LYS A 1 240 ? -16.767 -1.143 16.271 1.00 94.06 240 LYS A C 1
ATOM 1888 O O . LYS A 1 240 ? -16.042 -2.007 16.759 1.00 94.06 240 LYS A O 1
ATOM 1893 N N . ARG A 1 241 ? -16.292 -0.063 15.641 1.00 94.62 241 ARG A N 1
ATOM 1894 C CA . ARG A 1 241 ? -14.860 0.215 15.522 1.00 94.62 241 ARG A CA 1
ATOM 1895 C C . ARG A 1 241 ? -14.228 0.379 16.894 1.00 94.62 241 ARG A C 1
ATOM 1897 O O . ARG A 1 241 ? -14.864 0.824 17.849 1.00 94.62 241 ARG A O 1
ATOM 1904 N N . VAL A 1 242 ? -12.951 0.030 16.976 1.00 92.75 242 VAL A N 1
ATOM 1905 C CA . VAL A 1 242 ? -12.147 0.289 18.172 1.00 92.75 242 VAL A CA 1
ATOM 1906 C C . VAL A 1 242 ? -12.120 1.790 18.479 1.00 92.75 242 VAL A C 1
ATOM 1908 O O . VAL A 1 242 ? -12.094 2.618 17.564 1.00 92.75 242 VAL A O 1
ATOM 1911 N N . LYS A 1 243 ? -12.111 2.151 19.767 1.00 90.88 243 LYS A N 1
ATOM 1912 C CA . LYS A 1 243 ? -12.348 3.532 20.239 1.00 90.88 243 LYS A CA 1
ATOM 1913 C C . LYS A 1 243 ? -11.340 4.571 19.739 1.00 90.88 243 LYS A C 1
ATOM 1915 O O . LYS A 1 243 ? -11.664 5.749 19.701 1.00 90.88 243 LYS A O 1
ATOM 1920 N N . TYR A 1 244 ? -10.129 4.147 19.393 1.00 89.19 244 TYR A N 1
ATOM 1921 C CA . TYR A 1 244 ? -9.057 5.015 18.895 1.00 89.19 244 TYR A CA 1
ATOM 1922 C C . TYR A 1 244 ? -9.074 5.194 17.366 1.00 89.19 244 TYR A C 1
ATOM 1924 O O . TYR A 1 244 ? -8.190 5.849 16.810 1.00 89.19 244 TYR A O 1
ATOM 1932 N N . THR A 1 245 ? -10.071 4.631 16.675 1.00 91.12 245 THR A N 1
ATOM 1933 C CA . THR A 1 245 ? -10.302 4.909 15.252 1.00 91.12 245 THR A CA 1
ATOM 1934 C C . THR A 1 245 ? -10.669 6.380 15.082 1.00 91.12 245 THR A C 1
ATOM 1936 O O . THR A 1 245 ? -11.595 6.873 15.721 1.00 91.12 245 THR A O 1
ATOM 1939 N N . GLN A 1 246 ? -9.947 7.077 14.213 1.00 90.06 246 GLN A N 1
ATOM 1940 C CA . GLN A 1 246 ? -10.209 8.463 13.858 1.00 90.06 246 GLN A CA 1
ATOM 1941 C C . GLN A 1 246 ? -11.279 8.494 12.767 1.00 90.06 246 GLN A C 1
ATOM 1943 O O . GLN A 1 246 ? -11.021 8.120 11.618 1.00 90.06 246 GLN A O 1
ATOM 1948 N N . ASP A 1 247 ? -12.482 8.934 13.130 1.00 84.94 247 ASP A N 1
ATOM 1949 C CA . ASP A 1 247 ? -13.499 9.265 12.142 1.00 84.94 247 ASP A CA 1
ATOM 1950 C C . ASP A 1 247 ? -13.191 10.640 11.541 1.00 84.94 247 ASP A C 1
ATOM 1952 O O . ASP A 1 247 ? -13.366 11.674 12.181 1.00 84.94 247 ASP A O 1
ATOM 1956 N N . ILE A 1 248 ? -12.699 10.638 10.304 1.00 87.31 248 ILE A N 1
ATOM 1957 C CA . ILE A 1 248 ? -12.325 11.867 9.601 1.00 87.31 248 ILE A CA 1
ATOM 1958 C C . ILE A 1 248 ? -13.560 12.515 8.947 1.00 87.31 248 ILE A C 1
ATOM 1960 O O . ILE A 1 248 ? -13.494 13.663 8.526 1.00 87.31 248 ILE A O 1
ATOM 1964 N N . ASP A 1 249 ? -14.705 11.824 8.859 1.00 75.69 249 ASP A N 1
ATOM 1965 C CA . ASP A 1 249 ? -15.921 12.380 8.239 1.00 75.69 249 ASP A CA 1
ATOM 1966 C C . ASP A 1 249 ? -16.537 13.523 9.049 1.00 75.69 249 ASP A C 1
ATOM 1968 O O . ASP A 1 249 ? -17.303 14.319 8.506 1.00 75.69 249 ASP A O 1
ATOM 1972 N N . THR A 1 250 ? -16.216 13.589 10.339 1.00 68.12 250 THR A N 1
ATOM 1973 C CA . THR A 1 250 ? -16.789 14.533 11.303 1.00 68.12 250 THR A CA 1
ATOM 1974 C C . THR A 1 250 ? -15.838 15.664 11.699 1.00 68.12 250 THR A C 1
ATOM 1976 O O . THR A 1 250 ? -16.152 16.412 12.623 1.00 68.12 250 THR A O 1
ATOM 1979 N N . ILE A 1 251 ? -14.676 15.759 11.044 1.00 57.03 251 ILE A N 1
ATOM 1980 C CA . ILE A 1 251 ? -13.676 16.824 11.229 1.00 57.03 251 ILE A CA 1
ATOM 1981 C C . ILE A 1 251 ? -13.879 17.883 10.145 1.00 57.03 251 ILE A C 1
ATOM 1983 O O . ILE A 1 251 ? -13.880 19.081 10.500 1.00 57.03 251 ILE A O 1
#

Mean predicted aligned error: 10.27 Å

Radius of gyration: 20.35 Å; Cα contacts (8 Å, |Δi|>4): 603; chains: 1; bounding box: 47×43×59 Å